Protein AF-0000000069408044 (afdb_homodimer)

pLDDT: mean 81.04, std 18.55, range [24.61, 97.88]

Structure (mmCIF, N/CA/C/O backbone):
data_AF-0000000069408044-model_v1
#
loop_
_entity.id
_entity.type
_entity.pdbx_description
1 polymer 'Uncharacterized protein LOC115220416 isoform X2'
#
loop_
_atom_site.group_PDB
_atom_site.id
_atom_site.type_symbol
_atom_site.label_atom_id
_atom_site.label_alt_id
_atom_site.label_comp_id
_atom_site.label_asym_id
_atom_site.label_entity_id
_atom_site.label_seq_id
_atom_site.pdbx_PDB_ins_code
_atom_site.Cartn_x
_atom_site.Cartn_y
_atom_site.Cartn_z
_atom_site.occupancy
_atom_site.B_iso_or_equiv
_atom_site.auth_seq_id
_atom_site.auth_comp_id
_atom_site.auth_asym_id
_atom_site.auth_atom_id
_atom_site.pdbx_PDB_model_num
ATOM 1 N N . MET A 1 1 ? -1.292 44.469 42.938 1 28.73 1 MET A N 1
ATOM 2 C CA . MET A 1 1 ? -0.303 43.688 42.219 1 28.73 1 MET A CA 1
ATOM 3 C C . MET A 1 1 ? -0.944 42.969 41.031 1 28.73 1 MET A C 1
ATOM 5 O O . MET A 1 1 ? -1.939 42.25 41.188 1 28.73 1 MET A O 1
ATOM 9 N N . GLY A 1 2 ? -0.873 43.531 39.719 1 31.58 2 GLY A N 1
ATOM 10 C CA . GLY A 1 2 ? -1.479 43.188 38.438 1 31.58 2 GLY A CA 1
ATOM 11 C C . GLY A 1 2 ? -1.115 41.781 37.969 1 31.58 2 GLY A C 1
ATOM 12 O O . GLY A 1 2 ? 0.034 41.375 38.094 1 31.58 2 GLY A O 1
ATOM 13 N N . ILE A 1 3 ? -2.029 40.781 37.906 1 34.72 3 ILE A N 1
ATOM 14 C CA . ILE A 1 3 ? -1.88 39.406 37.438 1 34.72 3 ILE A CA 1
ATOM 15 C C . ILE A 1 3 ? -1.333 39.406 36.031 1 34.72 3 ILE A C 1
ATOM 17 O O . ILE A 1 3 ? -1.961 39.938 35.094 1 34.72 3 ILE A O 1
ATOM 21 N N . ALA A 1 4 ? 0.022 39.406 35.812 1 34.81 4 ALA A N 1
ATOM 22 C CA . ALA A 1 4 ? 0.686 39.219 34.531 1 34.81 4 ALA A CA 1
ATOM 23 C C . ALA A 1 4 ? 0.097 38.031 33.812 1 34.81 4 ALA A C 1
ATOM 25 O O . ALA A 1 4 ? -0.002 36.938 34.375 1 34.81 4 ALA A O 1
ATOM 26 N N . GLN A 1 5 ? -0.816 38.188 32.844 1 32.81 5 GLN A N 1
ATOM 27 C CA . GLN A 1 5 ? -1.324 37.188 31.922 1 32.81 5 GLN A CA 1
ATOM 28 C C . GLN A 1 5 ? -0.181 36.438 31.25 1 32.81 5 GLN A C 1
ATOM 30 O O . GLN A 1 5 ? 0.684 37.031 30.609 1 32.81 5 GLN A O 1
ATOM 35 N N . LEU A 1 6 ? 0.282 35.344 31.797 1 32.97 6 LEU A N 1
ATOM 36 C CA . LEU A 1 6 ? 1.241 34.469 31.172 1 32.97 6 LEU A CA 1
ATOM 37 C C . LEU A 1 6 ? 0.881 34.219 29.703 1 32.97 6 LEU A C 1
ATOM 39 O O . LEU A 1 6 ? -0.226 33.781 29.391 1 32.97 6 LEU A O 1
ATOM 43 N N . ARG A 1 7 ? 1.461 34.969 28.781 1 34.19 7 ARG A N 1
ATOM 44 C CA . ARG A 1 7 ? 1.407 34.781 27.344 1 34.19 7 ARG A CA 1
ATOM 45 C C . ARG A 1 7 ? 1.679 33.312 26.984 1 34.19 7 ARG A C 1
ATOM 47 O O . ARG A 1 7 ? 2.568 32.688 27.562 1 34.19 7 ARG A O 1
ATOM 54 N N . GLU A 1 8 ? 0.697 32.469 26.75 1 37.5 8 GLU A N 1
ATOM 55 C CA . GLU A 1 8 ? 0.821 31.141 26.188 1 37.5 8 GLU A CA 1
ATOM 56 C C . GLU A 1 8 ? 1.861 31.109 25.078 1 37.5 8 GLU A C 1
ATOM 58 O O . GLU A 1 8 ? 1.804 31.906 24.141 1 37.5 8 GLU A O 1
ATOM 63 N N . SER A 1 9 ? 3.072 30.797 25.359 1 35.47 9 SER A N 1
ATOM 64 C CA . SER A 1 9 ? 4.168 30.609 24.406 1 35.47 9 SER A CA 1
ATOM 65 C C . SER A 1 9 ? 3.691 29.875 23.156 1 35.47 9 SER A C 1
ATOM 67 O O . SER A 1 9 ? 3.078 28.812 23.234 1 35.47 9 SER A O 1
ATOM 69 N N . ARG A 1 10 ? 3.307 30.453 22.047 1 43.41 10 ARG A N 1
ATOM 70 C CA . ARG A 1 10 ? 3.086 29.859 20.719 1 43.41 10 ARG A CA 1
ATOM 71 C C . ARG A 1 10 ? 4.211 28.906 20.344 1 43.41 10 ARG A C 1
ATOM 73 O O . ARG A 1 10 ? 5.359 29.312 20.188 1 43.41 10 ARG A O 1
ATOM 80 N N . THR A 1 11 ? 4.348 27.719 20.922 1 46.53 11 THR A N 1
ATOM 81 C CA . THR A 1 11 ? 5.367 26.75 20.547 1 46.53 11 THR A CA 1
ATOM 82 C C . THR A 1 11 ? 5.43 26.578 19.031 1 46.53 11 THR A C 1
ATOM 84 O O . THR A 1 11 ? 4.418 26.297 18.391 1 46.53 11 THR A O 1
ATOM 87 N N . PHE A 1 12 ? 6.297 27.297 18.375 1 54.66 12 PHE A N 1
ATOM 88 C CA . PHE A 1 12 ? 6.68 27.219 16.984 1 54.66 12 PHE A CA 1
ATOM 89 C C . PHE A 1 12 ? 7.023 25.781 16.594 1 54.66 12 PHE A C 1
ATOM 91 O O . PHE A 1 12 ? 7.914 25.172 17.203 1 54.66 12 PHE A O 1
ATOM 98 N N . THR A 1 13 ? 6.043 24.938 16.203 1 62.97 13 THR A N 1
ATOM 99 C CA . THR A 1 13 ? 6.387 23.594 15.742 1 62.97 13 THR A CA 1
ATOM 100 C C . THR A 1 13 ? 7.234 23.656 14.477 1 62.97 13 THR A C 1
ATOM 102 O O . THR A 1 13 ? 6.84 24.281 13.492 1 62.97 13 THR A O 1
ATOM 105 N N . ASP A 1 14 ? 8.578 23.406 14.641 1 70.94 14 ASP A N 1
ATOM 106 C CA . ASP A 1 14 ? 9.461 23.266 13.492 1 70.94 14 ASP A CA 1
ATOM 107 C C . ASP A 1 14 ? 8.922 22.234 12.508 1 70.94 14 ASP A C 1
ATOM 109 O O . ASP A 1 14 ? 8.984 21.031 12.758 1 70.94 14 ASP A O 1
ATOM 113 N N . THR A 1 15 ? 8.328 22.719 11.406 1 80.5 15 THR A N 1
ATOM 114 C CA . THR A 1 15 ? 7.656 21.891 10.414 1 80.5 15 THR A CA 1
ATOM 115 C C . THR A 1 15 ? 8.664 21.25 9.469 1 80.5 15 THR A C 1
ATOM 117 O O . THR A 1 15 ? 8.289 20.531 8.531 1 80.5 15 THR A O 1
ATOM 120 N N . SER A 1 16 ? 9.969 21.453 9.859 1 79.94 16 SER A N 1
ATOM 121 C CA . SER A 1 16 ? 10.977 20.891 8.961 1 79.94 16 SER A CA 1
ATOM 122 C C . SER A 1 16 ? 11.633 19.656 9.57 1 79.94 16 SER A C 1
ATOM 124 O O . SER A 1 16 ? 12.461 19 8.93 1 79.94 16 SER A O 1
ATOM 126 N N . THR A 1 17 ? 11.227 19.328 10.773 1 89.06 17 THR A N 1
ATOM 127 C CA . THR A 1 17 ? 11.852 18.188 11.43 1 89.06 17 THR A CA 1
ATOM 128 C C . THR A 1 17 ? 11.359 16.875 10.82 1 89.06 17 THR A C 1
ATOM 130 O O . THR A 1 17 ? 10.219 16.781 10.367 1 89.06 17 THR A O 1
ATOM 133 N N . PRO A 1 18 ? 12.234 15.867 10.883 1 90.88 18 PRO A N 1
ATOM 134 C CA . PRO A 1 18 ? 11.828 14.539 10.422 1 90.88 18 PRO A CA 1
ATOM 135 C C . PRO A 1 18 ? 10.578 14.023 11.133 1 90.88 18 PRO A C 1
ATOM 137 O O . PRO A 1 18 ? 9.719 13.398 10.5 1 90.88 18 PRO A O 1
ATOM 140 N N . GLU A 1 19 ? 10.523 14.258 12.406 1 91.06 19 GLU A N 1
ATOM 141 C CA . GLU A 1 19 ? 9.375 13.789 13.172 1 91.06 19 GLU A CA 1
ATOM 142 C C . GLU A 1 19 ? 8.086 14.453 12.695 1 91.06 19 GLU A C 1
ATOM 144 O O . GLU A 1 19 ? 7.047 13.797 12.586 1 91.06 19 GLU A O 1
ATOM 149 N N . TYR A 1 20 ? 8.211 15.695 12.5 1 92.5 20 TYR A N 1
ATOM 150 C CA . TYR A 1 20 ? 7.031 16.391 12 1 92.5 20 TYR A CA 1
ATOM 151 C C . TYR A 1 20 ? 6.637 15.867 10.625 1 92.5 20 TYR A C 1
ATOM 153 O O . TYR A 1 20 ? 5.469 15.57 10.375 1 92.5 20 TYR A O 1
ATOM 161 N N . ILE A 1 21 ? 7.578 15.727 9.711 1 91.81 21 ILE A N 1
ATOM 162 C CA . ILE A 1 21 ? 7.305 15.289 8.344 1 91.81 21 ILE A CA 1
ATOM 163 C C . ILE A 1 21 ? 6.777 13.859 8.359 1 91.81 21 ILE A C 1
ATOM 165 O O . ILE A 1 21 ? 5.75 13.562 7.746 1 91.81 21 ILE A O 1
ATOM 169 N N . GLY A 1 22 ? 7.379 13.031 9.078 1 92.56 22 GLY A N 1
ATOM 170 C CA . GLY A 1 22 ? 7.082 11.609 9.039 1 92.56 22 GLY A CA 1
ATOM 171 C C . GLY A 1 22 ? 5.832 11.242 9.82 1 92.56 22 GLY A C 1
ATOM 172 O O . GLY A 1 22 ? 5.121 10.305 9.453 1 92.56 22 GLY A O 1
ATOM 173 N N . ARG A 1 23 ? 5.527 12.039 10.914 1 90.94 23 ARG A N 1
ATOM 174 C CA . ARG A 1 23 ? 4.461 11.586 11.797 1 90.94 23 ARG A CA 1
ATOM 175 C C . ARG A 1 23 ? 3.221 12.469 11.656 1 90.94 23 ARG A C 1
ATOM 177 O O . ARG A 1 23 ? 2.1 12.008 11.883 1 90.94 23 ARG A O 1
ATOM 184 N N . ILE A 1 24 ? 3.451 13.641 11.273 1 89.69 24 ILE A N 1
ATOM 185 C CA . ILE A 1 24 ? 2.33 14.57 11.258 1 89.69 24 ILE A CA 1
ATOM 186 C C . ILE A 1 24 ? 1.951 14.906 9.82 1 89.69 24 ILE A C 1
ATOM 188 O O . ILE A 1 24 ? 0.79 14.766 9.43 1 89.69 24 ILE A O 1
ATOM 192 N N . LYS A 1 25 ? 2.869 15.297 9.008 1 92.25 25 LYS A N 1
ATOM 193 C CA . LYS A 1 25 ? 2.578 15.719 7.641 1 92.25 25 LYS A CA 1
ATOM 194 C C . LYS A 1 25 ? 2.234 14.523 6.758 1 92.25 25 LYS A C 1
ATOM 196 O O . LYS A 1 25 ? 1.37 14.617 5.883 1 92.25 25 LYS A O 1
ATOM 201 N N . PHE A 1 26 ? 2.914 13.391 6.945 1 95.06 26 PHE A N 1
ATOM 202 C CA . PHE A 1 26 ? 2.699 12.188 6.148 1 95.06 26 PHE A CA 1
ATOM 203 C C . PHE A 1 26 ? 2.551 10.961 7.043 1 95.06 26 PHE A C 1
ATOM 205 O O . PHE A 1 26 ? 3.346 10.023 6.957 1 95.06 26 PHE A O 1
ATOM 212 N N . PRO A 1 27 ? 1.512 10.961 7.707 1 93.06 27 PRO A N 1
ATOM 213 C CA . PRO A 1 27 ? 1.337 9.828 8.617 1 93.06 27 PRO A CA 1
ATOM 214 C C . PRO A 1 27 ? 1.165 8.5 7.887 1 93.06 27 PRO A C 1
ATOM 216 O O . PRO A 1 27 ? 0.456 8.43 6.879 1 93.06 27 PRO A O 1
ATOM 219 N N . GLY A 1 28 ? 1.899 7.477 8.453 1 93.25 28 GLY A N 1
ATOM 220 C CA . GLY A 1 28 ? 1.688 6.125 7.957 1 93.25 28 GLY A CA 1
ATOM 221 C C . GLY A 1 28 ? 2.738 5.688 6.957 1 93.25 28 GLY A C 1
ATOM 222 O O . GLY A 1 28 ? 2.824 4.504 6.621 1 93.25 28 GLY A O 1
ATOM 223 N N . TYR A 1 29 ? 3.537 6.613 6.52 1 96.31 29 TYR A N 1
ATOM 224 C CA . TYR A 1 29 ? 4.488 6.285 5.465 1 96.31 29 TYR A CA 1
ATOM 225 C C . TYR A 1 29 ? 5.828 5.859 6.051 1 96.31 29 TYR A C 1
ATOM 227 O O . TYR A 1 29 ? 6.57 5.094 5.434 1 96.31 29 TYR A O 1
ATOM 235 N N . PHE A 1 30 ? 6.117 6.414 7.234 1 96.56 30 PHE A N 1
ATOM 236 C CA . PHE A 1 30 ? 7.449 6.234 7.801 1 96.56 30 PHE A CA 1
ATOM 237 C C . PHE A 1 30 ? 7.406 5.297 9 1 96.56 30 PHE A C 1
ATOM 239 O O . PHE A 1 30 ? 6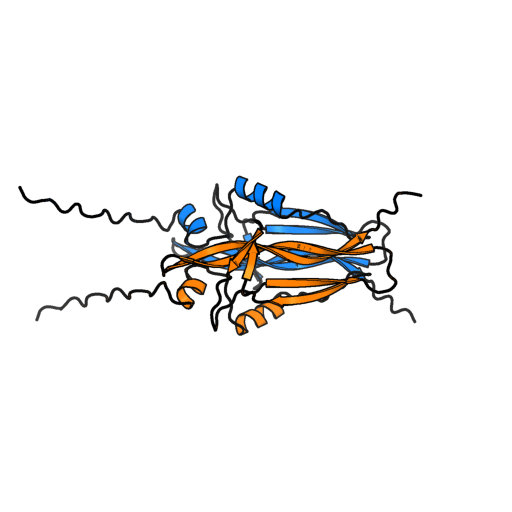.453 5.332 9.789 1 96.56 30 PHE A O 1
ATOM 246 N N . ARG A 1 31 ? 8.539 4.555 9.117 1 95 31 ARG A N 1
ATOM 247 C CA . ARG A 1 31 ? 8.688 3.648 10.25 1 95 31 ARG A CA 1
ATOM 248 C C . ARG A 1 31 ? 10.125 3.633 10.758 1 95 31 ARG A C 1
ATOM 250 O O . ARG A 1 31 ? 11.062 3.83 9.984 1 95 31 ARG A O 1
ATOM 257 N N . THR A 1 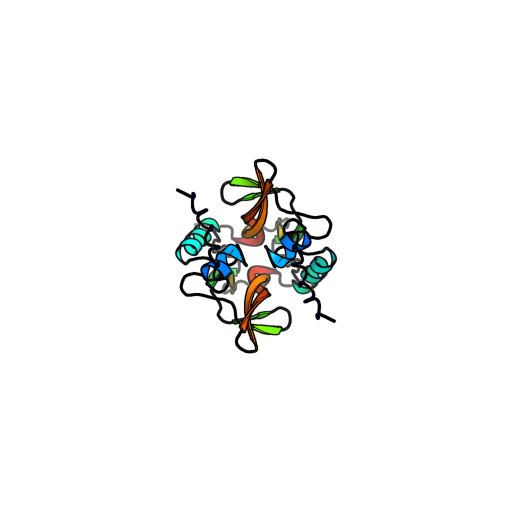32 ? 10.219 3.426 12.047 1 95.44 32 THR A N 1
ATOM 258 C CA . THR A 1 32 ? 11.531 3.105 12.594 1 95.44 32 THR A CA 1
ATOM 259 C C . THR A 1 32 ? 11.898 1.654 12.297 1 95.44 32 THR A C 1
ATOM 261 O O . THR A 1 32 ? 11.047 0.858 11.906 1 95.44 32 THR A O 1
ATOM 264 N N . GLU A 1 33 ? 13.203 1.345 12.477 1 93.81 33 GLU A N 1
ATOM 265 C CA . GLU A 1 33 ? 13.625 -0.038 12.289 1 93.81 33 GLU A CA 1
ATOM 266 C C . GLU A 1 33 ? 12.867 -0.984 13.211 1 93.81 33 GLU A C 1
ATOM 268 O O . GLU A 1 33 ? 12.539 -2.109 12.828 1 93.81 33 GLU A O 1
ATOM 273 N N . GLU A 1 34 ? 12.602 -0.51 14.367 1 93.88 34 GLU A N 1
ATOM 274 C CA . GLU A 1 34 ? 11.859 -1.321 15.328 1 93.88 34 GLU A CA 1
ATOM 275 C C . GLU A 1 34 ? 10.414 -1.52 14.883 1 93.88 34 GLU A C 1
ATOM 277 O O . GLU A 1 34 ? 9.883 -2.625 14.969 1 93.88 34 GLU A O 1
ATOM 282 N N . GLU A 1 35 ? 9.82 -0.442 14.508 1 90.88 35 GLU A N 1
ATOM 283 C CA . GLU A 1 35 ? 8.453 -0.543 13.984 1 90.88 35 GLU A CA 1
ATOM 284 C C . GLU A 1 35 ? 8.398 -1.456 12.766 1 90.88 35 GLU A C 1
ATOM 286 O O . GLU A 1 35 ? 7.438 -2.207 12.594 1 90.88 35 GLU A O 1
ATOM 291 N N . GLN A 1 36 ? 9.383 -1.443 11.945 1 91.94 36 GLN A N 1
ATOM 292 C CA . GLN A 1 36 ? 9.438 -2.275 10.742 1 91.94 36 GLN A CA 1
ATOM 293 C C . GLN A 1 36 ? 9.523 -3.754 11.102 1 91.94 36 GLN A C 1
ATOM 295 O O . GLN A 1 36 ? 8.898 -4.594 10.461 1 91.94 36 GLN A O 1
ATOM 300 N N . LYS A 1 37 ? 10.297 -4.074 12.039 1 89.31 37 LYS A N 1
ATOM 301 C CA . LYS A 1 37 ? 10.391 -5.461 12.492 1 89.31 37 LYS A CA 1
ATOM 302 C C . LYS A 1 37 ? 9.023 -5.984 12.93 1 89.31 37 LYS A C 1
ATOM 304 O O . LYS A 1 37 ? 8.672 -7.133 12.641 1 89.31 37 LYS A O 1
ATOM 309 N N . GLU A 1 38 ? 8.328 -5.16 13.578 1 84.5 38 GLU A N 1
ATOM 310 C CA . GLU A 1 38 ? 6.98 -5.543 13.992 1 84.5 38 GLU A CA 1
ATOM 311 C C . GLU A 1 38 ? 6.074 -5.762 12.781 1 84.5 38 GLU A C 1
ATOM 313 O O . GLU A 1 38 ? 5.273 -6.699 12.766 1 84.5 38 GLU A O 1
ATOM 318 N N . TRP A 1 39 ? 6.254 -4.852 11.891 1 84.56 39 TRP A N 1
ATOM 319 C CA . TRP A 1 39 ? 5.484 -4.973 10.656 1 84.56 39 TRP A CA 1
ATOM 320 C C . TRP A 1 39 ? 5.758 -6.309 9.977 1 84.56 39 TRP A C 1
ATOM 322 O O . TRP A 1 39 ? 4.832 -6.98 9.516 1 84.56 39 TRP A O 1
ATOM 332 N N . VAL A 1 40 ? 6.949 -6.715 9.852 1 83.62 40 VAL A N 1
ATOM 333 C CA . VAL A 1 40 ? 7.348 -7.957 9.203 1 83.62 40 VAL A CA 1
ATOM 334 C C . VAL A 1 40 ? 6.773 -9.148 9.961 1 83.62 40 VAL A C 1
ATOM 336 O O . VAL A 1 40 ? 6.305 -10.117 9.352 1 83.62 40 VAL A O 1
ATOM 339 N N . ASN A 1 41 ? 6.68 -9.016 11.203 1 81.62 41 ASN A N 1
ATOM 340 C CA . ASN A 1 41 ? 6.176 -10.102 12.031 1 81.62 41 ASN A CA 1
ATOM 341 C C . ASN A 1 41 ? 4.672 -10.289 11.852 1 81.62 41 ASN A C 1
ATOM 343 O O . ASN A 1 41 ? 4.176 -11.414 11.898 1 81.62 41 ASN A O 1
ATOM 347 N N . ILE A 1 42 ? 4.012 -9.234 11.594 1 78.06 42 ILE A N 1
ATOM 348 C CA . ILE A 1 42 ? 2.562 -9.273 11.453 1 78.06 42 ILE A CA 1
ATOM 349 C C . ILE A 1 42 ? 2.193 -9.727 10.039 1 78.06 42 ILE A C 1
ATOM 351 O O . ILE A 1 42 ? 1.192 -10.422 9.844 1 78.06 42 ILE A O 1
ATOM 355 N N . SER A 1 43 ? 2.895 -9.289 9.039 1 73.31 43 SER A N 1
ATOM 356 C CA . SER A 1 43 ? 2.588 -9.547 7.637 1 73.31 43 SER A CA 1
ATOM 357 C C . SER A 1 43 ? 2.764 -11.023 7.301 1 73.31 43 SER A C 1
ATOM 359 O O . SER A 1 43 ? 2.127 -11.539 6.379 1 73.31 43 SER A O 1
ATOM 361 N N . LYS A 1 44 ? 3.23 -11.867 8.086 1 62.97 44 LYS A N 1
ATOM 362 C CA . LYS A 1 44 ? 3.428 -13.297 7.887 1 62.97 44 LYS A CA 1
ATOM 363 C C . LYS A 1 44 ? 3.656 -13.625 6.414 1 62.97 44 LYS A C 1
ATOM 365 O O . LYS A 1 44 ? 3.201 -14.664 5.926 1 62.97 44 LYS A O 1
ATOM 370 N N . LYS A 1 45 ? 4.207 -12.617 5.762 1 58.62 45 LYS A N 1
ATOM 371 C CA . LYS A 1 45 ? 4.406 -12.953 4.355 1 58.62 45 LYS A CA 1
ATOM 372 C C . LYS A 1 45 ? 5.383 -14.117 4.203 1 58.62 45 LYS A C 1
ATOM 374 O O . LYS A 1 45 ? 6.445 -14.125 4.828 1 58.62 45 LYS A O 1
ATOM 379 N N . HIS A 1 46 ? 4.738 -15.281 4.117 1 54.34 46 HIS A N 1
ATOM 380 C CA . HIS A 1 46 ? 5.574 -16.453 3.922 1 54.34 46 HIS A CA 1
ATOM 381 C C . HIS A 1 46 ? 5.992 -16.594 2.461 1 54.34 46 HIS A C 1
ATOM 383 O O . HIS A 1 46 ? 5.289 -16.141 1.562 1 54.34 46 HIS A O 1
ATOM 389 N N . ASP A 1 47 ? 7.273 -17.016 2.426 1 54.59 47 ASP A N 1
ATOM 390 C CA . ASP A 1 47 ? 7.84 -17.531 1.186 1 54.59 47 ASP A CA 1
ATOM 391 C C . ASP A 1 47 ? 6.91 -18.562 0.545 1 54.59 47 ASP A C 1
ATOM 393 O O . ASP A 1 47 ? 6.875 -19.719 0.967 1 54.59 47 ASP A O 1
ATOM 397 N N . VAL A 1 48 ? 5.672 -18.094 0.356 1 52.62 48 VAL A N 1
ATOM 398 C CA . VAL A 1 48 ? 4.809 -19.125 -0.195 1 52.62 48 VAL A CA 1
ATOM 399 C C . VAL A 1 48 ? 5.129 -19.328 -1.674 1 52.62 48 VAL A C 1
ATOM 401 O O . VAL A 1 48 ? 5.129 -18.375 -2.455 1 52.62 48 VAL A O 1
ATOM 404 N N . GLY A 1 49 ? 6.031 -20.266 -1.933 1 56.91 49 GLY A N 1
ATOM 405 C CA . GLY A 1 49 ? 6.359 -20.672 -3.289 1 56.91 49 GLY A CA 1
ATOM 406 C C . GLY A 1 49 ? 5.191 -21.312 -4.02 1 56.91 49 GLY A C 1
ATOM 407 O O . GLY A 1 49 ? 4.246 -21.781 -3.389 1 56.91 49 GLY A O 1
ATOM 408 N N . SER A 1 50 ? 4.879 -20.734 -5.254 1 64.19 50 SER A N 1
ATOM 409 C CA . SER A 1 50 ? 4.02 -21.453 -6.184 1 64.19 50 SER A CA 1
ATOM 410 C C . SER A 1 50 ? 4.699 -22.734 -6.676 1 64.19 50 SER A C 1
ATOM 412 O O . SER A 1 50 ? 5.918 -22.875 -6.582 1 64.19 50 SER A O 1
ATOM 414 N N . VAL A 1 51 ? 3.951 -23.781 -6.977 1 68.62 51 VAL A N 1
ATOM 415 C CA . VAL A 1 51 ? 4.371 -25.125 -7.379 1 68.62 51 VAL A CA 1
ATOM 416 C C . VAL A 1 51 ? 5.672 -25.031 -8.18 1 68.62 51 VAL A C 1
ATOM 418 O O . VAL A 1 51 ? 6.602 -25.812 -7.949 1 68.62 51 VAL A O 1
ATOM 421 N N . CYS A 1 52 ? 5.824 -24.078 -9 1 77.19 52 CYS A N 1
ATOM 422 C CA . CYS A 1 52 ? 6.969 -23.984 -9.906 1 77.19 52 CYS A CA 1
ATOM 423 C C . CYS A 1 52 ? 7.766 -22.703 -9.633 1 77.19 52 CYS A C 1
ATOM 425 O O . CYS A 1 52 ? 8.75 -22.438 -10.32 1 77.19 52 CYS A O 1
ATOM 427 N N . CYS A 1 53 ? 7.293 -22.016 -8.656 1 83.75 53 CYS A N 1
ATOM 428 C CA . CYS A 1 53 ? 7.934 -20.719 -8.477 1 83.75 53 CYS A CA 1
ATOM 429 C C . CYS A 1 53 ? 8.383 -20.531 -7.031 1 83.75 53 CYS A C 1
ATOM 431 O O . CYS A 1 53 ? 7.617 -20.797 -6.102 1 83.75 53 CYS A O 1
ATOM 433 N N . LYS A 1 54 ? 9.602 -20.203 -6.875 1 83.19 54 LYS A N 1
ATOM 434 C CA . LYS A 1 54 ? 10.109 -19.844 -5.555 1 83.19 54 LYS A CA 1
ATOM 435 C C . LYS A 1 54 ? 10.039 -18.344 -5.332 1 83.19 54 LYS A C 1
ATOM 437 O O . LYS A 1 54 ? 10.477 -17.562 -6.184 1 83.19 54 LYS A O 1
ATOM 442 N N . SER A 1 55 ? 9.383 -18.062 -4.262 1 81.94 55 SER A N 1
ATOM 443 C CA . SER A 1 55 ? 9.242 -16.641 -3.928 1 81.94 55 SER A CA 1
ATOM 444 C C . SER A 1 55 ? 10.156 -16.266 -2.77 1 81.94 55 SER A C 1
ATOM 446 O O . SER A 1 55 ? 10.32 -17.016 -1.816 1 81.94 55 SER A O 1
ATOM 448 N N . ASN A 1 56 ? 10.781 -15.102 -2.939 1 84.25 56 ASN A N 1
ATOM 449 C CA . ASN A 1 56 ? 11.602 -14.508 -1.892 1 84.25 56 ASN A CA 1
ATOM 450 C C . ASN A 1 56 ? 11.18 -13.07 -1.587 1 84.25 56 ASN A C 1
ATOM 452 O O . ASN A 1 56 ? 11.297 -12.188 -2.439 1 84.25 56 ASN A O 1
ATOM 456 N N . VAL A 1 57 ? 10.68 -12.898 -0.356 1 85.06 57 VAL A N 1
ATOM 457 C CA . VAL A 1 57 ? 10.188 -11.586 0.047 1 85.06 57 VAL A CA 1
ATOM 458 C C . VAL A 1 57 ? 11.312 -10.805 0.722 1 85.06 57 VAL A C 1
ATOM 460 O O . VAL A 1 57 ? 12.047 -11.344 1.552 1 85.06 57 VAL A O 1
ATOM 463 N N . SER A 1 58 ? 11.438 -9.602 0.291 1 88.69 58 SER A N 1
ATOM 464 C CA . SER A 1 58 ? 12.414 -8.703 0.906 1 88.69 58 SER A CA 1
ATOM 465 C C . SER A 1 58 ? 11.82 -7.324 1.154 1 88.69 58 SER A C 1
ATOM 467 O O . SER A 1 58 ? 10.898 -6.906 0.451 1 88.69 58 SER A O 1
ATOM 469 N N . TRP A 1 59 ? 12.336 -6.703 2.229 1 90.81 59 TRP A N 1
ATOM 470 C CA . TRP A 1 59 ? 11.945 -5.332 2.541 1 90.81 59 TRP A CA 1
ATOM 471 C C . TRP A 1 59 ? 13.086 -4.363 2.248 1 90.81 59 TRP A C 1
ATOM 473 O O . TRP A 1 59 ? 14.242 -4.648 2.559 1 90.81 59 TRP A O 1
ATOM 483 N N . THR A 1 60 ? 12.664 -3.252 1.573 1 90.69 60 THR A N 1
ATOM 484 C CA . THR A 1 60 ? 13.711 -2.324 1.161 1 90.69 60 THR A CA 1
ATOM 485 C C . THR A 1 60 ? 13.289 -0.882 1.438 1 90.69 60 THR A C 1
ATOM 487 O O . THR A 1 60 ? 12.102 -0.579 1.513 1 90.69 60 THR A O 1
ATOM 490 N N . THR A 1 61 ? 14.297 -0.044 1.745 1 93.88 61 THR A N 1
ATOM 491 C CA . THR A 1 61 ? 14.172 1.407 1.832 1 93.88 61 THR A CA 1
ATOM 492 C C . THR A 1 61 ? 14.938 2.082 0.697 1 93.88 61 THR A C 1
ATOM 494 O O . THR A 1 61 ? 16.156 2.297 0.797 1 93.88 61 THR A O 1
ATOM 497 N N . PRO A 1 62 ? 14.281 2.465 -0.315 1 94.12 62 PRO A N 1
ATOM 498 C CA . PRO A 1 62 ? 14.984 3.023 -1.473 1 94.12 62 PRO A CA 1
ATOM 499 C C . PRO A 1 62 ? 15.367 4.488 -1.28 1 94.12 62 PRO A C 1
ATOM 501 O O . PRO A 1 62 ? 14.656 5.23 -0.593 1 94.12 62 PRO A O 1
ATOM 504 N N . ILE A 1 63 ? 16.453 4.852 -1.937 1 95.56 63 ILE A N 1
ATOM 505 C CA . ILE A 1 63 ? 16.859 6.254 -1.963 1 95.56 63 ILE A CA 1
ATOM 506 C C . ILE A 1 63 ? 16.156 6.969 -3.113 1 95.56 63 ILE A C 1
ATOM 508 O O . ILE A 1 63 ? 15.695 8.109 -2.957 1 95.56 63 ILE A O 1
ATOM 512 N N . GLN A 1 64 ? 16.062 6.238 -4.164 1 97.44 64 GLN A N 1
ATOM 513 C CA . GLN A 1 64 ? 15.391 6.727 -5.363 1 97.44 64 GLN A CA 1
ATOM 514 C C . GLN A 1 64 ? 14.555 5.629 -6.008 1 97.44 64 GLN A C 1
ATOM 516 O O . GLN A 1 64 ? 14.875 4.445 -5.895 1 97.44 64 GLN A O 1
ATOM 521 N N . MET A 1 65 ? 13.523 6.047 -6.684 1 96.62 65 MET A N 1
ATOM 522 C CA . MET A 1 65 ? 12.656 5.125 -7.418 1 96.62 65 MET A CA 1
ATOM 523 C C . MET A 1 65 ? 12.078 5.789 -8.664 1 96.62 65 MET A C 1
ATOM 525 O O . MET A 1 65 ? 11.875 7.008 -8.68 1 96.62 65 MET A O 1
ATOM 529 N N . GLU A 1 66 ? 11.789 4.898 -9.617 1 96.31 66 GLU A N 1
ATOM 530 C CA . GLU A 1 66 ? 11.102 5.383 -10.812 1 96.31 66 GLU A CA 1
ATOM 531 C C . GLU A 1 66 ? 9.586 5.348 -10.617 1 96.31 66 GLU A C 1
ATOM 533 O O . GLU A 1 66 ? 9.016 4.297 -10.328 1 96.31 66 GLU A O 1
ATOM 538 N N . ASP A 1 67 ? 9.016 6.523 -10.836 1 94.38 67 ASP A N 1
ATOM 539 C CA . ASP A 1 67 ? 7.57 6.574 -10.625 1 94.38 67 ASP A CA 1
ATOM 540 C C . ASP A 1 67 ? 6.82 6.156 -11.883 1 94.38 67 ASP A C 1
ATOM 542 O O . ASP A 1 67 ? 7.43 5.73 -12.867 1 94.38 67 ASP A O 1
ATOM 546 N N . ILE A 1 68 ? 5.508 6.258 -11.844 1 88.69 68 ILE A N 1
ATOM 547 C CA . ILE A 1 68 ? 4.645 5.766 -12.914 1 88.69 68 ILE A CA 1
ATOM 548 C C . ILE A 1 68 ? 4.848 6.605 -14.172 1 88.69 68 ILE A C 1
ATOM 550 O O . ILE A 1 68 ? 4.477 6.188 -15.273 1 88.69 68 ILE A O 1
ATOM 554 N N . THR A 1 69 ? 5.371 7.77 -14.039 1 90 69 THR A N 1
ATOM 555 C CA . THR A 1 69 ? 5.613 8.625 -15.195 1 90 69 THR A CA 1
ATOM 556 C C . THR A 1 69 ? 6.965 8.312 -15.828 1 90 69 THR A C 1
ATOM 558 O O . THR A 1 69 ? 7.289 8.836 -16.891 1 90 69 THR A O 1
ATOM 561 N N . GLY A 1 70 ? 7.77 7.57 -15.172 1 92.56 70 GLY A N 1
ATOM 562 C CA . GLY A 1 70 ? 9.102 7.266 -15.664 1 92.56 70 GLY A CA 1
ATOM 563 C C . GLY A 1 70 ? 10.172 8.188 -15.102 1 92.56 70 GLY A C 1
ATOM 564 O O . GLY A 1 70 ? 11.336 8.109 -15.492 1 92.56 70 GLY A O 1
ATOM 565 N N . SER A 1 71 ? 9.805 9.031 -14.195 1 95.31 71 SER A N 1
ATOM 566 C CA . SER A 1 71 ? 10.75 9.961 -13.586 1 95.31 71 SER A CA 1
ATOM 567 C C . SER A 1 71 ? 11.367 9.367 -12.328 1 95.31 71 SER A C 1
ATOM 569 O O . SER A 1 71 ? 10.664 8.789 -11.5 1 95.31 71 SER A O 1
ATOM 571 N N . MET A 1 72 ? 12.648 9.609 -12.281 1 97.12 72 MET A N 1
ATOM 572 C CA . MET A 1 72 ? 13.32 9.219 -11.047 1 97.12 72 MET A CA 1
ATOM 573 C C . MET A 1 72 ? 13.016 10.203 -9.922 1 97.12 72 MET A C 1
ATOM 575 O O . MET A 1 72 ? 13.172 11.414 -10.094 1 97.12 72 MET A O 1
ATOM 579 N N . ARG A 1 73 ? 12.547 9.648 -8.773 1 97.25 73 ARG A N 1
ATOM 580 C CA . ARG A 1 73 ? 12.188 10.477 -7.625 1 97.25 73 ARG A CA 1
ATOM 581 C C . ARG A 1 73 ? 13.055 10.133 -6.414 1 97.25 73 ARG A C 1
ATOM 583 O O . ARG A 1 73 ? 13.344 8.969 -6.16 1 97.25 73 ARG A O 1
ATOM 590 N N . ASP A 1 74 ? 13.43 11.188 -5.73 1 97.62 74 ASP A N 1
ATOM 591 C CA . ASP A 1 74 ? 14.102 10.977 -4.453 1 97.62 74 ASP A CA 1
ATOM 592 C C . ASP A 1 74 ? 13.094 10.656 -3.35 1 97.62 74 ASP A C 1
ATOM 594 O O . ASP A 1 74 ? 12.125 11.383 -3.15 1 97.62 74 ASP A O 1
ATOM 598 N N . ILE A 1 75 ? 13.328 9.547 -2.664 1 97.88 75 ILE A N 1
ATOM 599 C CA . ILE A 1 75 ? 12.438 9.125 -1.591 1 97.88 75 ILE A CA 1
ATOM 600 C C . ILE A 1 75 ? 12.898 9.734 -0.269 1 97.88 75 ILE A C 1
ATOM 602 O O . ILE A 1 75 ? 14.07 9.633 0.098 1 97.88 75 ILE A O 1
ATOM 606 N N . ALA A 1 76 ? 11.961 10.398 0.409 1 96.62 76 ALA A N 1
ATOM 607 C CA . ALA A 1 76 ? 12.289 11.016 1.692 1 96.62 76 ALA A CA 1
ATOM 608 C C . ALA A 1 76 ? 12.711 9.961 2.717 1 96.62 76 ALA A C 1
ATOM 610 O O . ALA A 1 76 ? 12.023 8.961 2.906 1 96.62 76 ALA A O 1
ATOM 611 N N . GLN A 1 77 ? 13.844 10.188 3.307 1 94.75 77 GLN A N 1
ATOM 612 C CA . GLN A 1 77 ? 14.367 9.281 4.328 1 94.75 77 GLN A CA 1
ATOM 613 C C . GLN A 1 77 ? 15.172 10.047 5.379 1 94.75 77 GLN A C 1
ATOM 615 O O . GLN A 1 77 ? 15.836 11.031 5.059 1 94.75 77 GLN A O 1
ATOM 620 N N . TYR A 1 78 ? 15.055 9.539 6.539 1 94.31 78 TYR A N 1
ATOM 621 C CA . TYR A 1 78 ? 15.773 10.102 7.672 1 94.31 78 TYR A CA 1
ATOM 622 C C . TYR A 1 78 ? 16.5 9.016 8.461 1 94.31 78 TYR A C 1
ATOM 624 O O . TYR A 1 78 ? 16.359 7.828 8.148 1 94.31 78 TYR A O 1
ATOM 632 N N . GLN A 1 79 ? 17.297 9.43 9.391 1 90.62 79 GLN A N 1
ATOM 633 C CA . GLN A 1 79 ? 18.125 8.477 10.133 1 90.62 79 GLN A CA 1
ATOM 634 C C . GLN A 1 79 ? 17.25 7.449 10.859 1 90.62 79 GLN A C 1
ATOM 636 O O . GLN A 1 79 ? 17.5 6.246 10.766 1 90.62 79 GLN A O 1
ATOM 641 N N . ASN A 1 80 ? 16.125 7.879 11.5 1 92.81 80 ASN A N 1
ATOM 642 C CA . ASN A 1 80 ? 15.336 6.965 12.328 1 92.81 80 ASN A CA 1
ATOM 643 C C . ASN A 1 80 ? 13.938 6.754 11.758 1 92.81 80 ASN A C 1
ATOM 645 O O . ASN A 1 80 ? 13.086 6.137 12.406 1 92.81 80 ASN A O 1
ATOM 649 N N . LEU A 1 81 ? 13.68 7.398 10.695 1 96.19 81 LEU A N 1
ATOM 650 C CA . LEU A 1 81 ? 12.383 7.285 10.039 1 96.19 81 LEU A CA 1
ATOM 651 C C . LEU A 1 81 ? 12.547 7.023 8.547 1 96.19 81 LEU A C 1
ATOM 653 O O . LEU A 1 81 ? 12.938 7.918 7.793 1 96.19 81 LEU A O 1
ATOM 657 N N . LYS A 1 82 ? 12.18 5.781 8.219 1 97.12 82 LYS A N 1
ATOM 658 C CA . LYS A 1 82 ? 12.344 5.383 6.828 1 97.12 82 LYS A CA 1
ATOM 659 C C . LYS A 1 82 ? 11.039 4.836 6.254 1 97.12 82 LYS A C 1
ATOM 661 O O . LYS A 1 82 ? 10.086 4.574 6.996 1 97.12 82 LYS A O 1
ATOM 666 N N . GLN A 1 83 ? 11.016 4.824 4.988 1 97.25 83 GLN A N 1
ATOM 667 C CA . GLN A 1 83 ? 9.898 4.211 4.277 1 97.25 83 GLN A CA 1
ATOM 668 C C . GLN A 1 83 ? 10.289 2.844 3.725 1 97.25 83 GLN A C 1
ATOM 670 O O . GLN A 1 83 ? 11.359 2.684 3.143 1 97.25 83 GLN A O 1
ATOM 675 N N . PHE A 1 84 ? 9.375 1.847 3.977 1 95.31 84 PHE A N 1
ATOM 676 C CA . PHE A 1 84 ? 9.656 0.472 3.58 1 95.31 84 PHE A CA 1
ATOM 677 C C . PHE A 1 84 ? 8.578 -0.051 2.639 1 95.31 84 PHE A C 1
ATOM 679 O O . PHE A 1 84 ? 7.406 0.301 2.775 1 95.31 84 PHE A O 1
ATOM 686 N N . TYR A 1 85 ? 9.047 -0.817 1.694 1 91.69 85 TYR A N 1
ATOM 687 C CA . TYR A 1 85 ? 8.125 -1.623 0.903 1 91.69 85 TYR A CA 1
ATOM 688 C C . TYR A 1 85 ? 8.68 -3.02 0.665 1 91.69 85 TYR A C 1
ATOM 690 O O . TYR A 1 85 ? 9.891 -3.244 0.804 1 91.69 85 TYR A O 1
ATOM 698 N N . TYR A 1 86 ? 7.871 -3.893 0.408 1 89.25 86 TYR A N 1
ATOM 699 C CA . TYR A 1 86 ? 8.406 -5.227 0.156 1 89.25 86 TYR A CA 1
ATOM 700 C C . TYR A 1 86 ? 8.398 -5.543 -1.336 1 89.25 86 TYR A C 1
ATOM 702 O O . TYR A 1 86 ? 7.617 -4.969 -2.096 1 89.25 86 TYR A O 1
ATOM 710 N N . THR A 1 87 ? 9.32 -6.297 -1.711 1 89.12 87 THR A N 1
ATOM 711 C CA . THR A 1 87 ? 9.422 -6.875 -3.047 1 89.12 87 THR A CA 1
ATOM 712 C C . THR A 1 87 ? 9.438 -8.398 -2.979 1 89.12 87 THR A C 1
ATOM 714 O O . THR A 1 87 ? 9.812 -8.977 -1.96 1 89.12 87 THR A O 1
ATOM 717 N N . ASN A 1 88 ? 8.875 -8.953 -4.008 1 86.69 88 ASN A N 1
ATOM 718 C CA . ASN A 1 88 ? 8.859 -10.406 -4.145 1 86.69 88 ASN A CA 1
ATOM 719 C C . ASN A 1 88 ? 9.641 -10.859 -5.371 1 86.69 88 ASN A C 1
ATOM 721 O O . ASN A 1 88 ? 9.227 -10.617 -6.504 1 86.69 88 ASN A O 1
ATOM 725 N N . GLN A 1 89 ? 10.719 -11.516 -5.102 1 85.62 89 GLN A N 1
ATOM 726 C CA . GLN A 1 89 ? 11.477 -12.117 -6.199 1 85.62 89 GLN A CA 1
ATOM 727 C C . GLN A 1 89 ? 10.977 -13.523 -6.512 1 85.62 89 GLN A C 1
ATOM 729 O O . GLN A 1 89 ? 10.82 -14.344 -5.609 1 85.62 89 GLN A O 1
ATOM 734 N N . CYS A 1 90 ? 10.695 -13.695 -7.793 1 86.31 90 CYS A N 1
ATOM 735 C CA . CYS A 1 90 ? 10.094 -14.953 -8.234 1 86.31 90 CYS A CA 1
ATOM 736 C C . CYS A 1 90 ? 11.047 -15.719 -9.148 1 86.31 90 CYS A C 1
ATOM 738 O O . CYS A 1 90 ? 11.43 -15.219 -10.203 1 86.31 90 CYS A O 1
ATOM 740 N N . LYS A 1 91 ? 11.383 -16.875 -8.727 1 86.94 91 LYS A N 1
ATOM 741 C CA . LYS A 1 91 ? 12.312 -17.672 -9.523 1 86.94 91 LYS A CA 1
ATOM 742 C C . LYS A 1 91 ? 11.68 -19 -9.938 1 86.94 91 LYS A C 1
ATOM 744 O O . LYS A 1 91 ? 10.992 -19.641 -9.148 1 86.94 91 LYS A O 1
ATOM 749 N N . GLN A 1 92 ? 12.031 -19.281 -11.133 1 87.12 92 GLN A N 1
ATOM 750 C CA . GLN A 1 92 ? 11.562 -20.547 -11.688 1 87.12 92 GLN A CA 1
ATOM 751 C C . GLN A 1 92 ? 12.336 -21.734 -11.109 1 87.12 92 GLN A C 1
ATOM 753 O O . GLN A 1 92 ? 13.562 -21.672 -11 1 87.12 92 GLN A O 1
ATOM 758 N N . ILE A 1 93 ? 11.516 -22.672 -10.703 1 83.56 93 ILE A N 1
ATOM 759 C CA . ILE A 1 93 ? 12.164 -23.906 -10.25 1 83.56 93 ILE A CA 1
ATOM 760 C C . ILE A 1 93 ? 12.648 -24.703 -11.461 1 83.56 93 ILE A C 1
ATOM 762 O O . ILE A 1 93 ? 11.898 -24.891 -12.43 1 83.56 93 ILE A O 1
ATOM 766 N N . THR A 1 94 ? 13.812 -25.188 -11.375 1 86.44 94 THR A N 1
ATOM 767 C CA . THR A 1 94 ? 14.414 -25.938 -12.469 1 86.44 94 THR A CA 1
ATOM 768 C C . THR A 1 94 ? 13.578 -27.188 -12.789 1 86.44 94 THR A C 1
ATOM 770 O O . THR A 1 94 ? 13.188 -27.922 -11.883 1 86.44 94 THR A O 1
ATOM 773 N N . GLY A 1 95 ? 13.25 -27.344 -14.133 1 84.06 95 GLY A N 1
ATOM 774 C CA . GLY A 1 95 ? 12.547 -28.547 -14.562 1 84.06 95 GLY A CA 1
ATOM 775 C C . GLY A 1 95 ? 11.047 -28.359 -14.625 1 84.06 95 GLY A C 1
ATOM 776 O O . GLY A 1 95 ? 10.328 -29.219 -15.148 1 84.06 95 GLY A O 1
ATOM 777 N N . CYS A 1 96 ? 10.602 -27.312 -14.062 1 79.38 96 CYS A N 1
ATOM 778 C CA . CYS A 1 96 ? 9.164 -27.078 -14.102 1 79.38 96 CYS A CA 1
ATOM 779 C C . CYS A 1 96 ? 8.781 -26.25 -15.328 1 79.38 96 CYS A C 1
ATOM 781 O O . CYS A 1 96 ? 9.195 -25.094 -15.469 1 79.38 96 CYS A O 1
ATOM 783 N N . GLU A 1 97 ? 8.008 -26.906 -16.188 1 79.19 97 GLU A N 1
ATOM 784 C CA . GLU A 1 97 ? 7.684 -26.25 -17.453 1 79.19 97 GLU A CA 1
ATOM 785 C C . GLU A 1 97 ? 6.176 -26.047 -17.594 1 79.19 97 GLU A C 1
ATOM 787 O O . GLU A 1 97 ? 5.688 -25.688 -18.656 1 79.19 97 GLU A O 1
ATOM 792 N N . MET A 1 98 ? 5.539 -26.188 -16.562 1 75.88 98 MET A N 1
ATOM 793 C CA . MET A 1 98 ? 4.082 -26.078 -16.641 1 75.88 98 MET A CA 1
ATOM 794 C C . MET A 1 98 ? 3.631 -24.625 -16.625 1 75.88 98 MET A C 1
ATOM 796 O O . MET A 1 98 ? 2.516 -24.312 -17.047 1 75.88 98 MET A O 1
ATOM 800 N N . CYS A 1 99 ? 4.543 -23.844 -16.172 1 79.44 99 CYS A N 1
ATOM 801 C CA . CYS A 1 99 ? 4.227 -22.422 -16.094 1 79.44 99 CYS A CA 1
ATOM 802 C C . CYS A 1 99 ? 5.492 -21.578 -16.156 1 79.44 99 CYS A C 1
ATOM 804 O O . CYS A 1 99 ? 6.605 -22.109 -16.094 1 79.44 99 CYS A O 1
ATOM 806 N N . THR A 1 100 ? 5.25 -20.375 -16.484 1 83.62 100 THR A N 1
ATOM 807 C CA . THR A 1 100 ? 6.32 -19.391 -16.375 1 83.62 100 THR A CA 1
ATOM 808 C C . THR A 1 100 ? 6.098 -18.484 -15.172 1 83.62 100 THR A C 1
ATOM 810 O O . THR A 1 100 ? 5.02 -17.906 -15.008 1 83.62 100 THR A O 1
ATOM 813 N N . CYS A 1 101 ? 7.148 -18.484 -14.312 1 84.56 101 CYS A N 1
ATOM 814 C CA . CYS A 1 101 ? 7.039 -17.672 -13.109 1 84.56 101 CYS A CA 1
ATOM 815 C C . CYS A 1 101 ? 7.285 -16.203 -13.422 1 84.56 101 CYS A C 1
ATOM 817 O O . CYS A 1 101 ? 8.266 -15.859 -14.094 1 84.56 101 CYS A O 1
ATOM 819 N N . GLU A 1 102 ? 6.336 -15.414 -12.953 1 82.56 102 GLU A N 1
ATOM 820 C CA . GLU A 1 102 ? 6.426 -13.969 -13.133 1 82.56 102 GLU A CA 1
ATOM 821 C C . GLU A 1 102 ? 6.102 -13.227 -11.836 1 82.56 102 GLU A C 1
ATOM 823 O O . GLU A 1 102 ? 5.621 -13.828 -10.875 1 82.56 102 GLU A O 1
ATOM 828 N N . THR A 1 103 ? 6.555 -12 -11.875 1 83.81 103 THR A N 1
ATOM 829 C CA . THR A 1 103 ? 6.207 -11.148 -10.742 1 83.81 103 THR A CA 1
ATOM 830 C C . THR A 1 103 ? 5.188 -10.086 -11.156 1 83.81 103 THR A C 1
ATOM 832 O O . THR A 1 103 ? 5.359 -9.422 -12.18 1 83.81 103 THR A O 1
ATOM 835 N N . GLU A 1 104 ? 4.148 -10.062 -10.391 1 81.75 104 GLU A N 1
ATOM 836 C CA . GLU A 1 104 ? 3.172 -9 -10.625 1 81.75 104 GLU A CA 1
ATOM 837 C C . GLU A 1 104 ? 3.568 -7.715 -9.898 1 81.75 104 GLU A C 1
ATOM 839 O O . GLU A 1 104 ? 3.992 -7.754 -8.742 1 81.75 104 GLU A O 1
ATOM 844 N N . LYS A 1 105 ? 3.309 -6.617 -10.656 1 82.88 105 LYS A N 1
ATOM 845 C CA . LYS A 1 105 ? 3.637 -5.312 -10.086 1 82.88 105 LYS A CA 1
ATOM 846 C C . LYS A 1 105 ? 2.408 -4.664 -9.453 1 82.88 105 LYS A C 1
ATOM 848 O O . LYS A 1 105 ? 1.3 -4.777 -9.977 1 82.88 105 LYS A O 1
ATOM 853 N N . HIS A 1 106 ? 2.746 -4.086 -8.336 1 84.38 106 HIS A N 1
ATOM 854 C CA . HIS A 1 106 ? 1.728 -3.301 -7.652 1 84.38 106 HIS A CA 1
ATOM 855 C C . H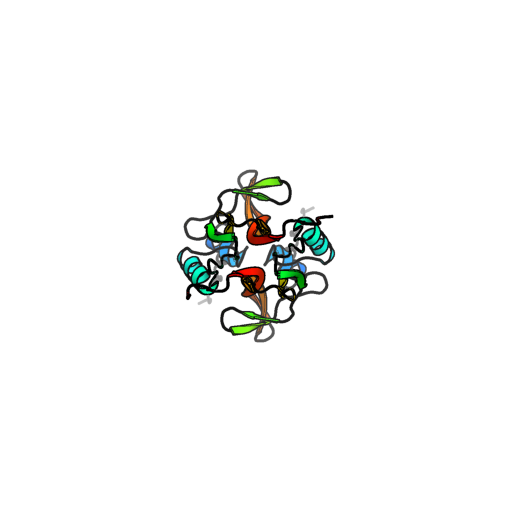IS A 1 106 ? 2.191 -1.862 -7.441 1 84.38 106 HIS A C 1
ATOM 857 O O . HIS A 1 106 ? 3.391 -1.606 -7.301 1 84.38 106 HIS A O 1
ATOM 863 N N . LEU A 1 107 ? 1.114 -0.997 -7.516 1 87.88 107 LEU A N 1
ATOM 864 C CA . LEU A 1 107 ? 1.438 0.402 -7.258 1 87.88 107 LEU A CA 1
ATOM 865 C C . LEU A 1 107 ? 1.445 0.69 -5.758 1 87.88 107 LEU A C 1
ATOM 867 O O . LEU A 1 107 ? 0.495 0.349 -5.051 1 87.88 107 LEU A O 1
ATOM 871 N N . ILE A 1 108 ? 2.535 1.306 -5.332 1 91.31 108 ILE A N 1
ATOM 872 C CA . ILE A 1 108 ? 2.623 1.742 -3.943 1 91.31 108 ILE A CA 1
ATOM 873 C C . ILE A 1 108 ? 2.828 3.254 -3.889 1 91.31 108 ILE A C 1
ATOM 875 O O . ILE A 1 108 ? 3.174 3.877 -4.895 1 91.31 108 ILE A O 1
ATOM 879 N N . SER A 1 109 ? 2.512 3.799 -2.76 1 93.06 109 SER A N 1
ATOM 880 C CA . SER A 1 109 ? 2.717 5.227 -2.537 1 93.06 109 SER A CA 1
ATOM 881 C C . SER A 1 109 ? 3.887 5.473 -1.589 1 93.06 109 SER A C 1
ATOM 883 O O . SER A 1 109 ? 4.035 4.777 -0.582 1 93.06 109 SER A O 1
ATOM 885 N N . MET A 1 110 ? 4.68 6.426 -1.952 1 96.94 110 MET A N 1
ATOM 886 C CA . MET A 1 110 ? 5.789 6.84 -1.101 1 96.94 110 MET A CA 1
ATOM 887 C C . MET A 1 110 ? 5.941 8.35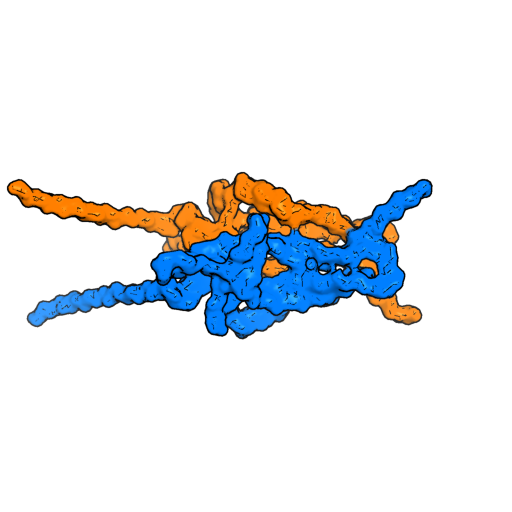9 -1.102 1 96.94 110 MET A C 1
ATOM 889 O O . MET A 1 110 ? 5.559 9.023 -2.066 1 96.94 110 MET A O 1
ATOM 893 N N . VAL A 1 111 ? 6.508 8.852 0.01 1 97.56 111 VAL A N 1
ATOM 894 C CA . VAL A 1 111 ? 6.77 10.281 0.12 1 97.56 111 VAL A CA 1
ATOM 895 C C . VAL A 1 111 ? 8.094 10.617 -0.558 1 97.56 111 VAL A C 1
ATOM 897 O O . VAL A 1 111 ? 9.133 10.023 -0.24 1 97.56 111 VAL A O 1
ATOM 900 N N . CYS A 1 112 ? 8.008 11.531 -1.416 1 97.62 112 CYS A N 1
ATOM 901 C CA . CYS A 1 112 ? 9.18 11.984 -2.154 1 97.62 112 CYS A CA 1
ATOM 902 C C . CYS A 1 112 ? 9.625 13.359 -1.674 1 97.62 112 CYS A C 1
ATOM 904 O O . CYS A 1 112 ? 8.836 14.102 -1.086 1 97.62 112 CYS A O 1
ATOM 906 N N . GLU A 1 113 ? 10.891 13.664 -1.922 1 95.56 113 GLU A N 1
ATOM 907 C CA . GLU A 1 113 ? 11.414 15 -1.65 1 95.56 113 GLU A CA 1
ATOM 908 C C . GLU A 1 113 ? 12.07 15.594 -2.891 1 95.56 113 GLU A C 1
ATOM 910 O O . GLU A 1 113 ? 12.68 14.875 -3.682 1 95.56 113 GLU A O 1
ATOM 915 N N . ASN A 1 114 ? 11.773 16.812 -3.078 1 92.88 114 ASN A N 1
ATOM 916 C CA . ASN A 1 114 ? 12.391 17.594 -4.141 1 92.88 114 ASN A CA 1
ATOM 917 C C . ASN A 1 114 ? 12.992 18.891 -3.604 1 92.88 114 ASN A C 1
ATOM 919 O O . ASN A 1 114 ? 12.367 19.578 -2.793 1 92.88 114 ASN A O 1
ATOM 923 N N . ILE A 1 115 ? 14.234 19.156 -3.977 1 87.44 115 ILE A N 1
ATOM 924 C CA . ILE A 1 115 ? 14.898 20.375 -3.533 1 87.44 115 ILE A CA 1
ATOM 925 C C . ILE A 1 115 ? 14.836 21.422 -4.641 1 87.44 115 ILE A C 1
ATOM 927 O O . ILE A 1 115 ? 15.289 21.172 -5.762 1 87.44 115 ILE A O 1
ATOM 931 N N . SER A 1 116 ? 14.086 22.438 -4.316 1 84.5 116 SER A N 1
ATOM 932 C CA . SER A 1 116 ? 14 23.547 -5.25 1 84.5 116 SER A CA 1
ATOM 933 C C . SER A 1 116 ? 14.25 24.875 -4.547 1 84.5 116 SER A C 1
ATOM 935 O O . SER A 1 116 ? 13.625 25.188 -3.527 1 84.5 116 SER A O 1
ATOM 937 N N . GLU A 1 117 ? 15.18 25.719 -5.082 1 88.06 117 GLU A N 1
ATOM 938 C CA . GLU A 1 117 ? 15.523 27.047 -4.582 1 88.06 117 GLU A CA 1
ATOM 939 C C . GLU A 1 117 ? 15.867 27.016 -3.096 1 88.06 117 GLU A C 1
ATOM 941 O O . GLU A 1 117 ? 15.414 27.859 -2.324 1 88.06 117 GLU A O 1
ATOM 946 N N . GLY A 1 118 ? 16.406 25.969 -2.629 1 83.5 118 GLY A N 1
ATOM 947 C CA . GLY A 1 118 ? 16.906 25.859 -1.266 1 83.5 118 GLY A CA 1
ATOM 948 C C . GLY A 1 118 ? 15.859 25.328 -0.296 1 83.5 118 GLY A C 1
ATOM 949 O O . GLY A 1 118 ? 16.125 25.219 0.904 1 83.5 118 GLY A O 1
ATOM 950 N N . GLU A 1 119 ? 14.672 25.094 -0.771 1 87.62 119 GLU A N 1
ATOM 951 C CA . GLU A 1 119 ? 13.609 24.547 0.073 1 87.62 119 GLU A CA 1
ATOM 952 C C . GLU A 1 119 ? 13.266 23.125 -0.327 1 87.62 119 GLU A C 1
ATOM 954 O O . GLU A 1 119 ? 13.305 22.766 -1.509 1 87.62 119 GLU A O 1
ATOM 959 N N . VAL A 1 120 ? 13.023 22.406 0.661 1 89.69 120 VAL A N 1
ATOM 960 C CA . VAL A 1 120 ? 12.633 21.031 0.412 1 89.69 120 VAL A CA 1
ATOM 961 C C . VAL A 1 120 ? 11.117 20.938 0.28 1 89.69 120 VAL A C 1
ATOM 963 O O . VAL A 1 120 ? 10.383 21.406 1.149 1 89.69 120 VAL A O 1
ATOM 966 N N . HIS A 1 121 ? 10.727 20.375 -0.862 1 92.44 121 HIS A N 1
ATOM 967 C CA . HIS A 1 121 ? 9.312 20.125 -1.108 1 92.44 121 HIS A CA 1
ATOM 968 C C . HIS A 1 121 ? 9 18.625 -1.071 1 92.44 121 HIS A C 1
ATOM 970 O O . HIS A 1 121 ? 9.789 17.812 -1.566 1 92.44 121 HIS A O 1
ATOM 976 N N . TYR A 1 122 ? 7.875 18.344 -0.399 1 94.69 122 TYR A N 1
ATOM 977 C CA . TYR A 1 122 ? 7.473 16.953 -0.277 1 94.69 122 TYR A CA 1
ATOM 978 C C . TYR A 1 122 ? 6.18 16.688 -1.038 1 94.69 122 TYR A C 1
ATOM 980 O O . TYR A 1 122 ? 5.328 17.562 -1.153 1 94.69 122 TYR A O 1
ATOM 988 N N . PHE A 1 123 ? 6.066 15.492 -1.547 1 94.94 123 PHE A N 1
ATOM 989 C CA . PHE A 1 123 ? 4.848 15.047 -2.209 1 94.94 123 PHE A CA 1
ATOM 990 C C . PHE A 1 123 ? 4.762 13.523 -2.213 1 94.94 123 PHE A C 1
ATOM 992 O O . PHE A 1 123 ? 5.75 12.844 -1.939 1 94.94 123 PHE A O 1
ATOM 999 N N . VAL A 1 124 ? 3.6 12.992 -2.467 1 95.94 124 VAL A N 1
ATOM 1000 C CA . VAL A 1 124 ? 3.41 11.547 -2.541 1 95.94 124 VAL A CA 1
ATOM 1001 C C . VAL A 1 124 ? 3.439 11.102 -3.998 1 95.94 124 VAL A C 1
ATOM 1003 O O . VAL A 1 124 ? 2.688 11.609 -4.828 1 95.94 124 VAL A O 1
ATOM 1006 N N . GLY A 1 125 ? 4.375 10.148 -4.215 1 94.69 125 GLY A N 1
ATOM 1007 C CA . GLY A 1 125 ? 4.465 9.555 -5.539 1 94.69 125 GLY A CA 1
ATOM 1008 C C . GLY A 1 125 ? 3.926 8.133 -5.594 1 94.69 125 GLY A C 1
ATOM 1009 O O . GLY A 1 125 ? 3.615 7.543 -4.559 1 94.69 125 GLY A O 1
ATOM 1010 N N . ARG A 1 126 ? 3.729 7.688 -6.859 1 92.62 126 ARG A N 1
ATOM 1011 C CA . ARG A 1 126 ? 3.266 6.328 -7.109 1 92.62 126 ARG A CA 1
ATOM 1012 C C . ARG A 1 126 ? 4.32 5.52 -7.863 1 92.62 126 ARG A C 1
ATOM 1014 O O . ARG A 1 126 ? 4.848 5.973 -8.883 1 92.62 126 ARG A O 1
ATOM 1021 N N . PHE A 1 127 ? 4.484 4.246 -7.336 1 94 127 PHE A N 1
ATOM 1022 C CA . PHE A 1 127 ? 5.609 3.463 -7.836 1 94 127 PHE A CA 1
ATOM 1023 C C . PHE A 1 127 ? 5.195 2.018 -8.078 1 94 127 PHE A C 1
ATOM 1025 O O . PHE A 1 127 ? 4.609 1.376 -7.207 1 94 127 PHE A O 1
ATOM 1032 N N . PRO A 1 128 ? 5.449 1.541 -9.273 1 91.81 128 PRO A N 1
ATOM 1033 C CA . PRO A 1 128 ? 5.238 0.108 -9.492 1 91.81 128 PRO A CA 1
ATOM 1034 C C . PRO A 1 128 ? 6.316 -0.753 -8.844 1 91.81 128 PRO A C 1
ATOM 1036 O O . PRO A 1 128 ? 7.508 -0.486 -9.008 1 91.81 128 PRO A O 1
ATOM 1039 N N . VAL A 1 129 ? 5.871 -1.703 -8.078 1 91 129 VAL A N 1
ATOM 1040 C CA . VAL A 1 129 ? 6.816 -2.592 -7.41 1 91 129 VAL A CA 1
ATOM 1041 C C . VAL A 1 129 ? 6.367 -4.043 -7.574 1 91 129 VAL A C 1
ATOM 1043 O O . VAL A 1 129 ? 5.168 -4.328 -7.602 1 91 129 VAL A O 1
ATOM 1046 N N . GLU A 1 130 ? 7.371 -4.914 -7.676 1 88.06 130 GLU A N 1
ATOM 1047 C CA . GLU A 1 130 ? 7.094 -6.34 -7.805 1 88.06 130 GLU A CA 1
ATOM 1048 C C . GLU A 1 130 ? 6.695 -6.945 -6.461 1 88.06 130 GLU A C 1
ATOM 1050 O O . GLU A 1 130 ? 7.52 -7.047 -5.551 1 88.06 130 GLU A O 1
ATOM 1055 N N . GLN A 1 131 ? 5.406 -7.43 -6.414 1 86.31 131 GLN A N 1
ATOM 1056 C CA . GLN A 1 131 ? 4.984 -7.816 -5.07 1 86.31 131 GLN A CA 1
ATOM 1057 C C . GLN A 1 131 ? 4.285 -9.172 -5.086 1 86.31 131 GLN A C 1
ATOM 1059 O O . GLN A 1 131 ? 3.986 -9.734 -4.027 1 86.31 131 GLN A O 1
ATOM 1064 N N . CYS A 1 132 ? 4.02 -9.812 -6.184 1 83.75 132 CYS A N 1
ATOM 1065 C CA . CYS A 1 132 ? 3.371 -11.117 -6.219 1 83.75 132 CYS A CA 1
ATOM 1066 C C . CYS A 1 132 ? 4.082 -12.055 -7.188 1 83.75 132 CYS A C 1
ATOM 1068 O O . CYS A 1 132 ? 4.281 -11.711 -8.359 1 83.75 132 CYS A O 1
ATOM 1070 N N . CYS A 1 133 ? 4.391 -13.156 -6.668 1 83.44 133 CYS A N 1
ATOM 1071 C CA . CYS A 1 133 ? 4.949 -14.211 -7.512 1 83.44 133 CYS A CA 1
ATOM 1072 C C . CYS A 1 133 ? 3.852 -15.117 -8.055 1 83.44 133 CYS A C 1
ATOM 1074 O O . CYS A 1 133 ? 3.152 -15.781 -7.285 1 83.44 133 CYS A O 1
ATOM 1076 N N . VAL A 1 134 ? 3.797 -15.109 -9.383 1 79.81 134 VAL A N 1
ATOM 1077 C CA . VAL A 1 134 ? 2.693 -15.844 -9.992 1 79.81 134 VAL A CA 1
ATOM 1078 C C . VAL A 1 134 ? 3.234 -16.844 -11.016 1 79.81 134 VAL A C 1
ATOM 1080 O O . VAL A 1 134 ? 4.289 -16.609 -11.609 1 79.81 134 VAL A O 1
ATOM 1083 N N . CYS A 1 135 ? 2.52 -17.922 -11.117 1 80.88 135 CYS A N 1
ATOM 1084 C CA . CYS A 1 135 ? 2.814 -18.922 -12.133 1 80.88 135 CYS A CA 1
ATOM 1085 C C . CYS A 1 135 ? 1.856 -18.812 -13.312 1 80.88 135 CYS A C 1
ATOM 1087 O O . CYS A 1 135 ? 0.739 -19.328 -13.266 1 80.88 135 CYS A O 1
ATOM 1089 N N . VAL A 1 136 ? 2.346 -18.25 -14.398 1 78.75 136 VAL A N 1
ATOM 1090 C CA . VAL A 1 136 ? 1.518 -18.047 -15.578 1 78.75 136 VAL A CA 1
ATOM 1091 C C . VAL A 1 136 ? 1.544 -19.297 -16.453 1 78.75 136 VAL A C 1
ATOM 1093 O O . VAL A 1 136 ? 2.615 -19.781 -16.844 1 78.75 136 VAL A O 1
ATOM 1096 N N . PRO A 1 137 ? 0.346 -19.797 -16.688 1 75.81 137 PRO A N 1
ATOM 1097 C CA . PRO A 1 137 ? 0.307 -21.016 -17.516 1 75.81 137 PRO A CA 1
ATOM 1098 C C . PRO A 1 137 ? 0.836 -20.781 -18.922 1 75.81 137 PRO A C 1
ATOM 1100 O O . PRO A 1 137 ? 0.607 -19.719 -19.5 1 75.81 137 PRO A O 1
ATOM 1103 N N . ASN A 1 138 ? 1.59 -21.719 -19.391 1 73.62 138 ASN A N 1
ATOM 1104 C CA . ASN A 1 138 ? 2.049 -21.703 -20.781 1 73.62 138 ASN A CA 1
ATOM 1105 C C . ASN A 1 138 ? 0.909 -22.016 -21.75 1 73.62 138 ASN A C 1
ATOM 1107 O O . ASN A 1 138 ? -0.025 -22.734 -21.406 1 73.62 138 ASN A O 1
ATOM 1111 N N . ASN A 1 139 ? 0.318 -20.984 -22.625 1 58.47 139 ASN A N 1
ATOM 1112 C CA . ASN A 1 139 ? -0.647 -21.328 -23.672 1 58.47 139 ASN A CA 1
ATOM 1113 C C . ASN A 1 139 ? -0.408 -22.719 -24.219 1 58.47 139 ASN A C 1
ATOM 1115 O O . ASN A 1 139 ? 0.538 -22.938 -24.984 1 58.47 139 ASN A O 1
ATOM 1119 N N . THR A 1 140 ? -0.212 -23.766 -23.875 1 43.56 140 THR A N 1
ATOM 1120 C CA . THR A 1 140 ? -0.377 -24.906 -24.75 1 43.56 140 THR A CA 1
ATOM 1121 C C . THR A 1 140 ? -1.777 -24.938 -25.359 1 43.56 140 THR A C 1
ATOM 1123 O O . THR A 1 140 ? -2.752 -25.25 -24.672 1 43.56 140 THR A O 1
ATOM 1126 N N . SER A 1 141 ? -2.357 -23.969 -26.141 1 37.56 141 SER A N 1
ATOM 1127 C CA . SER A 1 141 ? -3.145 -24.438 -27.281 1 37.56 141 SER A CA 1
ATOM 1128 C C . SER A 1 141 ? -2.473 -25.609 -27.969 1 37.56 141 SER A C 1
ATOM 1130 O O . SER A 1 141 ? -1.458 -25.438 -28.656 1 37.56 141 SER A O 1
ATOM 1132 N N . ASN A 1 142 ? -1.973 -26.641 -27.797 1 29.31 142 ASN A N 1
ATOM 1133 C CA . ASN A 1 142 ? -1.865 -27.453 -29 1 29.31 142 ASN A CA 1
ATOM 1134 C C . ASN A 1 142 ? -3.111 -27.328 -29.875 1 29.31 142 ASN A C 1
ATOM 1136 O O . ASN A 1 142 ? -4.207 -27.062 -29.375 1 29.31 142 ASN A O 1
ATOM 1140 N N . THR A 1 143 ? -3.029 -27.812 -31.297 1 24.61 143 THR A N 1
ATOM 1141 C CA . THR A 1 143 ? -3.697 -28.609 -32.312 1 24.61 143 THR A CA 1
ATOM 1142 C C . THR A 1 143 ? -4.699 -29.578 -31.688 1 24.61 143 THR A C 1
ATOM 1144 O O . THR A 1 143 ? -4.375 -30.266 -30.719 1 24.61 143 THR A O 1
ATOM 1147 N N . MET B 1 1 ? -3.039 61.844 3.486 1 29.03 1 MET B N 1
ATOM 1148 C CA . MET B 1 1 ? -3.961 60.719 3.35 1 29.03 1 MET B CA 1
ATOM 1149 C C . MET B 1 1 ? -3.262 59.406 3.664 1 29.03 1 MET B C 1
ATOM 1151 O O . MET B 1 1 ? -2.236 59.062 3.062 1 29.03 1 MET B O 1
ATOM 1155 N N . GLY B 1 2 ? -3.354 58.844 4.945 1 31.95 2 GLY B N 1
ATOM 1156 C CA . GLY B 1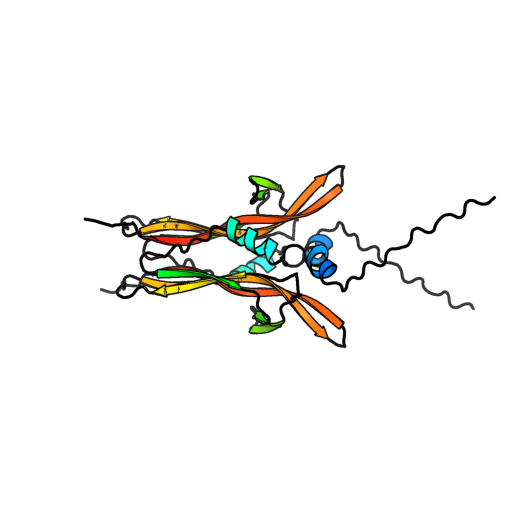 2 ? -2.691 57.719 5.582 1 31.95 2 GLY B CA 1
ATOM 1157 C C . GLY B 1 2 ? -2.975 56.375 4.898 1 31.95 2 GLY B C 1
ATOM 1158 O O . GLY B 1 2 ? -4.117 56.094 4.539 1 31.95 2 GLY B O 1
ATOM 1159 N N . ILE B 1 3 ? -2.039 55.719 4.195 1 34.56 3 ILE B N 1
ATOM 1160 C CA . ILE B 1 3 ? -2.119 54.438 3.514 1 34.56 3 ILE B CA 1
ATOM 1161 C C . ILE B 1 3 ? -2.547 53.344 4.5 1 34.56 3 ILE B C 1
ATOM 1163 O O . ILE B 1 3 ? -1.854 53.094 5.488 1 34.56 3 ILE B O 1
ATOM 1167 N N . ALA B 1 4 ? -3.883 53.094 4.707 1 33.94 4 ALA B N 1
ATOM 1168 C CA . ALA B 1 4 ? -4.426 51.969 5.449 1 33.94 4 ALA B CA 1
ATOM 1169 C C . ALA B 1 4 ? -3.762 50.656 5.02 1 33.94 4 ALA B C 1
ATOM 1171 O O . ALA B 1 4 ? -3.703 50.344 3.826 1 33.94 4 ALA B O 1
ATOM 1172 N N . GLN B 1 5 ? -2.771 50.125 5.73 1 33.47 5 GLN B N 1
ATOM 1173 C CA . GLN B 1 5 ? -2.195 48.812 5.574 1 33.47 5 GLN B CA 1
ATOM 1174 C C . GLN B 1 5 ? -3.283 47.75 5.508 1 33.47 5 GLN B C 1
ATOM 1176 O O . GLN B 1 5 ? -4.094 47.625 6.426 1 33.47 5 GLN B O 1
ATOM 1181 N N . LEU B 1 6 ? -3.77 47.406 4.359 1 33.22 6 LEU B N 1
ATOM 1182 C CA . LEU B 1 6 ? -4.672 46.281 4.164 1 33.22 6 LEU B CA 1
ATOM 1183 C C . LEU B 1 6 ? -4.199 45.062 4.949 1 33.22 6 LEU B C 1
ATOM 1185 O O . LEU B 1 6 ? -3.051 44.625 4.809 1 33.22 6 LEU B O 1
ATOM 1189 N N . ARG B 1 7 ? -4.773 44.781 6.109 1 35.12 7 ARG B N 1
ATOM 1190 C CA . ARG B 1 7 ? -4.625 43.594 6.918 1 35.12 7 ARG B CA 1
ATOM 1191 C C . ARG B 1 7 ? -4.766 42.344 6.059 1 35.12 7 ARG B C 1
ATOM 1193 O O . ARG B 1 7 ? -5.625 42.281 5.176 1 35.12 7 ARG B O 1
ATOM 1200 N N . GLU B 1 8 ? -3.717 41.688 5.66 1 38.19 8 GLU B N 1
ATOM 1201 C CA . GLU B 1 8 ? -3.709 40.375 5.031 1 38.19 8 GLU B CA 1
ATOM 1202 C C . GLU B 1 8 ? -4.703 39.438 5.707 1 38.19 8 GLU B C 1
ATOM 1204 O O . GLU B 1 8 ? -4.672 39.25 6.93 1 38.19 8 GLU B O 1
ATOM 1209 N N . SER B 1 9 ? -5.902 39.344 5.262 1 36.06 9 SER B N 1
ATOM 1210 C CA . SER B 1 9 ? -6.941 38.406 5.707 1 36.06 9 SER B CA 1
ATOM 1211 C C . SER B 1 9 ? -6.363 37.031 6.004 1 36.06 9 SER B C 1
ATOM 1213 O O . SER B 1 9 ? -5.648 36.469 5.18 1 36.06 9 SER B O 1
ATOM 1215 N N . ARG B 1 10 ? -5.977 36.625 7.191 1 45.53 10 ARG B N 1
ATOM 1216 C CA . ARG B 1 10 ? -5.652 35.281 7.645 1 45.53 10 ARG B CA 1
ATOM 1217 C C . ARG B 1 10 ? -6.688 34.281 7.152 1 45.53 10 ARG B C 1
ATOM 1219 O O . ARG B 1 10 ? -7.855 34.344 7.551 1 45.53 10 ARG B O 1
ATOM 1226 N N . THR B 1 11 ? -6.77 33.875 5.906 1 47.91 11 THR B N 1
ATOM 1227 C CA . THR B 1 11 ? -7.695 32.844 5.41 1 47.91 11 THR B CA 1
ATOM 1228 C C . THR B 1 11 ? -7.668 31.625 6.305 1 47.91 11 THR B C 1
ATOM 1230 O O . THR B 1 11 ? -6.605 31.047 6.551 1 47.91 11 THR B O 1
ATOM 1233 N N . PHE B 1 12 ? -8.555 31.562 7.262 1 55.69 12 PHE B N 1
ATOM 1234 C CA . PHE B 1 12 ? -8.852 30.422 8.133 1 55.69 12 PHE B CA 1
ATOM 1235 C C . PHE B 1 12 ? -9.062 29.156 7.316 1 55.69 12 PHE B C 1
ATOM 1237 O O . PHE B 1 12 ? -9.93 29.109 6.438 1 55.69 12 PHE B O 1
ATOM 1244 N N . THR B 1 13 ? -8.016 28.375 6.996 1 63.56 13 THR B N 1
ATOM 1245 C CA . THR B 1 13 ? -8.234 27.109 6.297 1 63.56 13 THR B CA 1
ATOM 1246 C C . THR B 1 13 ? -9.047 26.141 7.164 1 63.56 13 THR B C 1
ATOM 1248 O O . THR B 1 13 ? -8.672 25.859 8.297 1 63.56 13 THR B O 1
ATOM 1251 N N . ASP B 1 14 ? -10.375 25.984 6.816 1 71.5 14 ASP B N 1
ATOM 1252 C CA . ASP B 1 14 ? -11.211 24.969 7.445 1 71.5 14 ASP B CA 1
ATOM 1253 C C . ASP B 1 14 ? -10.555 23.594 7.379 1 71.5 14 ASP B C 1
ATOM 1255 O O . ASP B 1 14 ? -10.531 22.969 6.316 1 71.5 14 ASP B O 1
ATOM 1259 N N . THR B 1 15 ? -9.977 23.156 8.484 1 80.75 15 THR B N 1
ATOM 1260 C CA . THR B 1 15 ? -9.211 21.922 8.578 1 80.75 15 THR B CA 1
ATOM 1261 C C . THR B 1 15 ? -10.141 20.719 8.719 1 80.75 15 THR B C 1
ATOM 1263 O O . THR B 1 15 ? -9.68 19.578 8.852 1 80.75 15 THR B O 1
ATOM 1266 N N . SER B 1 16 ? -11.461 21.031 8.539 1 79.75 16 SER B N 1
ATOM 1267 C CA . SER B 1 16 ? -12.391 19.922 8.703 1 79.75 16 SER B CA 1
ATOM 1268 C C . SER B 1 16 ? -12.969 19.484 7.359 1 79.75 16 SER B C 1
ATOM 1270 O O . SER B 1 16 ? -13.727 18.516 7.289 1 79.75 16 SER B O 1
ATOM 1272 N N . THR B 1 17 ? -12.578 20.188 6.324 1 89 17 THR B N 1
ATOM 1273 C CA . THR B 1 17 ? -13.133 19.844 5.02 1 89 17 THR B CA 1
ATOM 1274 C C . THR B 1 17 ? -12.523 18.547 4.488 1 89 17 THR B C 1
ATOM 1276 O O . THR B 1 17 ? -11.367 18.25 4.777 1 89 17 THR B O 1
ATOM 1279 N N . PRO B 1 18 ? -13.328 17.859 3.668 1 90.81 18 PRO B N 1
ATOM 1280 C CA . PRO B 1 18 ? -12.805 16.656 3.023 1 90.81 18 PRO B CA 1
ATOM 1281 C C . PRO B 1 18 ? -11.539 16.922 2.213 1 90.81 18 PRO B C 1
ATOM 1283 O O . PRO B 1 18 ? -10.617 16.109 2.213 1 90.81 18 PRO B O 1
ATOM 1286 N N . GLU B 1 19 ? -11.539 18.031 1.523 1 91.12 19 GLU B N 1
ATOM 1287 C CA . GLU B 1 19 ? -10.383 18.359 0.701 1 91.12 19 GLU B CA 1
ATOM 1288 C C . GLU B 1 19 ? -9.133 18.562 1.559 1 91.12 19 GLU B C 1
ATOM 1290 O O . GLU B 1 19 ? -8.047 18.109 1.189 1 91.12 19 GLU B O 1
ATOM 1295 N N . TYR B 1 20 ? -9.352 19.234 2.598 1 92.5 20 TYR B N 1
ATOM 1296 C CA . TYR B 1 20 ? -8.219 19.422 3.49 1 92.5 20 TYR B CA 1
ATOM 1297 C C . TYR B 1 20 ? -7.746 18.094 4.059 1 92.5 20 TYR B C 1
ATOM 1299 O O . TYR B 1 20 ? -6.547 17.797 4.055 1 92.5 20 TYR B O 1
ATOM 1307 N N . ILE B 1 21 ? -8.641 17.25 4.547 1 91.75 21 ILE B N 1
ATOM 1308 C CA . ILE B 1 21 ? -8.289 15.984 5.16 1 91.75 21 ILE B CA 1
ATOM 1309 C C . ILE B 1 21 ? -7.66 15.062 4.117 1 91.75 21 ILE B C 1
ATOM 1311 O O . ILE B 1 21 ? -6.598 14.484 4.355 1 91.75 21 ILE B O 1
ATOM 1315 N N . GLY B 1 22 ? -8.211 14.992 3.006 1 92.56 22 GLY B N 1
ATOM 1316 C CA . GLY B 1 22 ? -7.809 14.023 1.996 1 92.56 22 GLY B CA 1
ATOM 1317 C C . GLY B 1 22 ? -6.559 14.438 1.244 1 92.56 22 GLY B C 1
ATOM 1318 O O . GLY B 1 22 ? -5.77 13.586 0.826 1 92.56 22 GLY B O 1
ATOM 1319 N N . ARG B 1 23 ? -6.348 15.797 1.103 1 91 23 ARG B N 1
ATOM 1320 C CA . ARG B 1 23 ? -5.277 16.219 0.21 1 91 23 ARG B CA 1
ATOM 1321 C C . ARG B 1 23 ? -4.105 16.797 0.997 1 91 23 ARG B C 1
ATOM 1323 O O . ARG B 1 23 ? -2.957 16.734 0.55 1 91 23 ARG B O 1
ATOM 1330 N N . ILE B 1 24 ? -4.418 17.312 2.104 1 89.81 24 ILE B N 1
ATOM 1331 C CA . ILE B 1 24 ? -3.375 18.016 2.834 1 89.81 24 ILE B CA 1
ATOM 1332 C C . ILE B 1 24 ? -2.979 17.219 4.074 1 89.81 24 ILE B C 1
ATOM 1334 O O . ILE B 1 24 ? -1.797 16.922 4.281 1 89.81 24 ILE B O 1
ATOM 1338 N N . LYS B 1 25 ? -3.914 16.812 4.875 1 92.31 25 LYS B N 1
ATOM 1339 C CA . LYS B 1 25 ? -3.613 16.125 6.121 1 92.31 25 LYS B CA 1
ATOM 1340 C C . LYS B 1 25 ? -3.141 14.688 5.852 1 92.31 25 LYS B C 1
ATOM 1342 O O . LYS B 1 25 ? -2.26 14.18 6.547 1 92.31 25 LYS B O 1
ATOM 1347 N N . PHE B 1 26 ? -3.721 14.008 4.867 1 95.06 26 PHE B N 1
ATOM 1348 C CA . PHE B 1 26 ? -3.377 12.633 4.531 1 95.06 26 PHE B CA 1
ATOM 1349 C C . PHE B 1 26 ? -3.156 12.477 3.031 1 95.06 26 PHE B C 1
ATOM 1351 O O . PHE B 1 26 ? -3.865 11.719 2.367 1 95.06 26 PHE B O 1
ATOM 1358 N N . PRO B 1 27 ? -2.145 13.039 2.615 1 93.19 27 PRO B N 1
ATOM 1359 C CA . PRO B 1 27 ? -1.908 12.969 1.171 1 93.19 27 PRO B CA 1
ATOM 1360 C C . PRO B 1 27 ? -1.61 11.547 0.694 1 93.19 27 PRO B C 1
ATOM 1362 O O . PRO B 1 27 ? -0.865 10.812 1.351 1 93.19 27 PRO B O 1
ATOM 1365 N N . GLY B 1 28 ? -2.289 11.227 -0.469 1 93.44 28 GLY B N 1
ATOM 1366 C CA . GLY B 1 28 ? -1.957 9.977 -1.127 1 93.44 28 GLY B CA 1
ATOM 1367 C C . GLY B 1 28 ? -2.936 8.859 -0.813 1 93.44 28 GLY B C 1
ATOM 1368 O O . GLY B 1 28 ? -2.92 7.812 -1.464 1 93.44 28 GLY B O 1
ATOM 1369 N N . TYR B 1 29 ? -3.777 9.094 0.14 1 96.38 29 TYR B N 1
ATOM 1370 C CA . TYR B 1 29 ? -4.664 8.023 0.575 1 96.38 29 TYR B CA 1
ATOM 1371 C C . TYR B 1 29 ? -5.98 8.055 -0.189 1 96.38 29 TYR B C 1
ATOM 1373 O O . TYR B 1 29 ? -6.637 7.027 -0.36 1 96.38 29 TYR B O 1
ATOM 1381 N N . PHE B 1 30 ? -6.359 9.273 -0.587 1 96.56 30 PHE B N 1
ATOM 1382 C CA . PHE B 1 30 ? -7.691 9.461 -1.15 1 96.56 30 PHE B CA 1
ATOM 1383 C C . PHE B 1 30 ? -7.613 9.719 -2.65 1 96.56 30 PHE B C 1
ATOM 1385 O O . PHE B 1 30 ? -6.695 10.391 -3.123 1 96.56 30 PHE B O 1
ATOM 1392 N N . ARG B 1 31 ? -8.688 9.211 -3.316 1 95 31 ARG B N 1
ATOM 1393 C CA . ARG B 1 31 ? -8.805 9.43 -4.754 1 95 31 ARG B CA 1
ATOM 1394 C C . ARG B 1 31 ? -10.25 9.672 -5.156 1 95 31 ARG B C 1
ATOM 1396 O O . ARG B 1 31 ? -11.172 9.172 -4.516 1 95 31 ARG B O 1
ATOM 1403 N N . THR B 1 32 ? -10.375 10.469 -6.191 1 95.38 32 THR B N 1
ATOM 1404 C CA . THR B 1 32 ? -11.672 10.555 -6.844 1 95.38 32 THR B CA 1
ATOM 1405 C C . THR B 1 32 ? -11.922 9.328 -7.719 1 95.38 32 THR B C 1
ATOM 1407 O O . THR B 1 32 ? -10.992 8.57 -8 1 95.38 32 THR B O 1
ATOM 1410 N N . GLU B 1 33 ? -13.188 9.156 -8.117 1 93.69 33 GLU B N 1
ATOM 1411 C CA . GLU B 1 33 ? -13.5 8.047 -9.016 1 93.69 33 GLU B CA 1
ATOM 1412 C C . GLU B 1 33 ? -12.695 8.148 -10.305 1 93.69 33 GLU B C 1
ATOM 1414 O O . GLU B 1 33 ? -12.266 7.133 -10.859 1 93.69 33 GLU B O 1
ATOM 1419 N N . GLU B 1 34 ? -12.523 9.344 -10.734 1 93.75 34 GLU B N 1
ATOM 1420 C CA . GLU B 1 34 ? -11.75 9.555 -11.961 1 93.75 34 GLU B CA 1
ATOM 1421 C C . GLU B 1 34 ? -10.281 9.211 -11.75 1 93.75 34 GLU B C 1
ATOM 1423 O O . GLU B 1 34 ? -9.664 8.57 -12.602 1 93.75 34 GLU B O 1
ATOM 1428 N N . GLU B 1 35 ? -9.766 9.695 -10.688 1 90.88 35 GLU B N 1
ATOM 1429 C CA . GLU B 1 35 ? -8.391 9.359 -10.359 1 90.88 35 GLU B CA 1
ATOM 1430 C C . GLU B 1 35 ? -8.211 7.848 -10.203 1 90.88 35 GLU B C 1
ATOM 1432 O O . GLU B 1 35 ? -7.188 7.293 -10.602 1 90.88 35 GLU B O 1
ATOM 1437 N N . GLN B 1 36 ? -9.164 7.18 -9.68 1 92 36 GLN B N 1
ATOM 1438 C CA . GLN B 1 36 ? -9.117 5.734 -9.477 1 92 36 GLN B CA 1
ATOM 1439 C C . GLN B 1 36 ? -9.102 4.996 -10.812 1 92 36 GLN B C 1
ATOM 1441 O O . GLN B 1 36 ? -8.383 4.008 -10.977 1 92 36 GLN B O 1
ATOM 1446 N N . LYS B 1 37 ? -9.875 5.414 -11.711 1 89.12 37 LYS B N 1
ATOM 1447 C CA . LYS B 1 37 ? -9.875 4.812 -13.039 1 89.12 37 LYS B CA 1
ATOM 1448 C C . LYS B 1 37 ? -8.484 4.887 -13.672 1 89.12 37 LYS B C 1
ATOM 1450 O O . LYS B 1 37 ? -8.039 3.934 -14.312 1 89.12 37 LYS B O 1
ATOM 1455 N N . GLU B 1 38 ? -7.879 5.969 -13.477 1 84.56 38 GLU B N 1
ATOM 1456 C CA . GLU B 1 38 ? -6.52 6.121 -13.992 1 84.56 38 GLU B CA 1
ATOM 1457 C C . GLU B 1 38 ? -5.559 5.16 -13.305 1 84.56 38 GLU B C 1
ATOM 1459 O O . GLU B 1 38 ? -4.684 4.578 -13.953 1 84.56 38 GLU B O 1
ATOM 1464 N N . TRP B 1 39 ? -5.777 5.098 -12.039 1 84.88 39 TRP B N 1
ATOM 1465 C CA . TRP B 1 39 ? -4.957 4.172 -11.266 1 84.88 39 TRP B CA 1
ATOM 1466 C C . TRP B 1 39 ? -5.102 2.746 -11.789 1 84.88 39 TRP B C 1
ATOM 1468 O O . TRP B 1 39 ? -4.109 2.031 -11.945 1 84.88 39 TRP B O 1
ATOM 1478 N N . VAL B 1 40 ? -6.246 2.293 -12.047 1 83.69 40 VAL B N 1
ATOM 1479 C CA . VAL B 1 40 ? -6.527 0.946 -12.539 1 83.69 40 VAL B CA 1
ATOM 1480 C C . VAL B 1 40 ? -5.879 0.747 -13.906 1 83.69 40 VAL B C 1
ATOM 1482 O O . VAL B 1 40 ? -5.309 -0.311 -14.18 1 83.69 40 VAL B O 1
ATOM 1485 N N . ASN B 1 41 ? -5.855 1.755 -14.656 1 81.88 41 ASN B N 1
ATOM 1486 C CA . ASN B 1 41 ? -5.293 1.67 -16 1 81.88 41 ASN B CA 1
ATOM 1487 C C . ASN B 1 41 ? -3.775 1.532 -15.961 1 81.88 41 ASN B C 1
ATOM 1489 O O . ASN B 1 41 ? -3.191 0.845 -16.797 1 81.88 41 ASN B O 1
ATOM 1493 N N . ILE B 1 42 ? -3.197 2.102 -14.984 1 78.56 42 ILE B N 1
ATOM 1494 C CA . ILE B 1 42 ? -1.742 2.082 -14.867 1 78.56 42 ILE B CA 1
ATOM 1495 C C . ILE B 1 42 ? -1.291 0.773 -14.227 1 78.56 42 ILE B C 1
ATOM 1497 O O . ILE B 1 42 ? -0.227 0.246 -14.555 1 78.56 42 ILE B O 1
ATOM 1501 N N . SER B 1 43 ? -1.999 0.264 -13.258 1 73.25 43 SER B N 1
ATOM 1502 C CA . SER B 1 43 ? -1.629 -0.923 -12.492 1 73.25 43 SER B CA 1
ATOM 1503 C C . SER B 1 43 ? -1.688 -2.178 -13.359 1 73.25 43 SER B C 1
ATOM 1505 O O . SER B 1 43 ? -0.987 -3.156 -13.094 1 73.25 43 SER B O 1
ATOM 1507 N N . LYS B 1 44 ? -2.1 -2.191 -14.531 1 62.91 44 LYS B N 1
ATOM 1508 C CA . LYS B 1 44 ? -2.184 -3.312 -15.461 1 62.91 44 LYS B CA 1
ATOM 1509 C C . LYS B 1 44 ? -2.35 -4.637 -14.719 1 62.91 44 LYS B C 1
ATOM 1511 O O . LYS B 1 44 ? -1.828 -5.664 -15.148 1 62.91 44 LYS B O 1
ATOM 1516 N N . LYS B 1 45 ? -2.938 -4.5 -13.547 1 58.53 45 LYS B N 1
ATOM 1517 C CA . LYS B 1 45 ? -3.061 -5.781 -12.859 1 58.53 45 LYS B CA 1
ATOM 1518 C C . LYS B 1 45 ? -3.918 -6.758 -13.656 1 58.53 45 LYS B C 1
ATOM 1520 O O . LYS B 1 45 ? -4.996 -6.398 -14.133 1 58.53 45 LYS B O 1
ATOM 1525 N N . HIS B 1 46 ? -3.18 -7.531 -14.438 1 53.78 46 HIS B N 1
ATOM 1526 C CA . HIS B 1 46 ? -3.896 -8.539 -15.203 1 53.78 46 HIS B CA 1
ATOM 1527 C C . HIS B 1 46 ? -4.277 -9.734 -14.336 1 53.78 46 HIS B C 1
ATOM 1529 O O . HIS B 1 46 ? -3.609 -10.016 -13.336 1 53.78 46 HIS B O 1
ATOM 1535 N N . ASP B 1 47 ? -5.527 -10.117 -14.68 1 53.97 47 ASP B N 1
ATOM 1536 C CA . ASP B 1 47 ? -6.02 -11.43 -14.25 1 53.97 47 ASP B CA 1
ATOM 1537 C C . ASP B 1 47 ? -4.98 -12.516 -14.516 1 53.97 47 ASP B C 1
ATOM 1539 O O . ASP B 1 47 ? -4.84 -12.984 -15.641 1 53.97 47 ASP B O 1
ATOM 1543 N N . VAL B 1 48 ? -3.779 -12.234 -13.992 1 52.5 48 VAL B N 1
ATOM 1544 C CA . VAL B 1 48 ? -2.803 -13.266 -14.32 1 52.5 48 VAL B CA 1
ATOM 1545 C C . VAL B 1 48 ? -3.086 -14.523 -13.492 1 52.5 48 VAL B C 1
ATOM 1547 O O . VAL B 1 48 ? -3.189 -14.453 -12.266 1 52.5 48 VAL B O 1
ATOM 1550 N N . GLY B 1 49 ? -3.908 -15.383 -14.055 1 57.12 49 GLY B N 1
ATOM 1551 C CA . GLY B 1 49 ? -4.168 -16.672 -13.445 1 57.12 49 GLY B CA 1
ATOM 1552 C C . GLY B 1 49 ? -2.941 -17.562 -13.383 1 57.12 49 GLY B C 1
ATOM 1553 O O . GLY B 1 49 ? -1.988 -17.375 -14.141 1 57.12 49 GLY B O 1
ATOM 1554 N N . SER B 1 50 ? -2.639 -18.062 -12.117 1 64.62 50 SER B N 1
ATOM 1555 C CA . SER B 1 50 ? -1.695 -19.172 -11.984 1 64.62 50 SER B CA 1
ATOM 1556 C C . SER B 1 50 ? -2.244 -20.453 -12.625 1 64.62 50 SER B C 1
ATOM 1558 O O . SER B 1 50 ? -3.449 -20.562 -12.867 1 64.62 50 SER B O 1
ATOM 1560 N N . VAL B 1 51 ? -1.389 -21.344 -13.133 1 68.56 51 VAL B N 1
ATOM 1561 C CA . VAL B 1 51 ? -1.687 -22.578 -13.859 1 68.56 51 VAL B CA 1
ATOM 1562 C C . VAL B 1 51 ? -2.959 -23.203 -13.297 1 68.56 51 VAL B C 1
ATOM 1564 O O . VAL B 1 51 ? -3.83 -23.641 -14.055 1 68.56 51 VAL B O 1
ATOM 1567 N N . CYS B 1 52 ? -3.166 -23.156 -12.055 1 77.06 52 CYS B N 1
ATOM 1568 C CA . CYS B 1 52 ? -4.285 -23.828 -11.406 1 77.06 52 CYS B CA 1
ATOM 1569 C C . CYS B 1 52 ? -5.188 -22.844 -10.695 1 77.06 52 CYS B C 1
ATOM 1571 O O . CYS B 1 52 ? -6.164 -23.234 -10.055 1 77.06 52 CYS B O 1
ATOM 1573 N N . CYS B 1 53 ? -4.812 -21.625 -10.844 1 83.69 53 CYS B N 1
ATOM 1574 C CA . CYS B 1 53 ? -5.555 -20.656 -10.031 1 83.69 53 CYS B CA 1
ATOM 1575 C C . CYS B 1 53 ? -6.062 -19.5 -10.883 1 83.69 53 CYS B C 1
ATOM 1577 O O . CYS B 1 53 ? -5.316 -18.953 -11.695 1 83.69 53 CYS B O 1
ATOM 1579 N N . LYS B 1 54 ? -7.293 -19.266 -10.781 1 82.94 54 LYS B N 1
ATOM 1580 C CA . LYS B 1 54 ? -7.879 -18.078 -11.414 1 82.94 54 LYS B CA 1
ATOM 1581 C C . LYS B 1 54 ? -7.926 -16.906 -10.453 1 82.94 54 LYS B C 1
ATOM 1583 O O . LYS B 1 54 ? -8.375 -17.047 -9.312 1 82.94 54 LYS B O 1
ATOM 1588 N N . SER B 1 55 ? -7.344 -15.875 -10.953 1 81.69 55 SER B N 1
ATOM 1589 C CA . SER B 1 55 ? -7.32 -14.672 -10.133 1 81.69 55 SER B CA 1
ATOM 1590 C C . SER B 1 55 ? -8.297 -13.625 -10.664 1 81.69 55 SER B C 1
ATOM 1592 O O . SER B 1 55 ? -8.414 -13.438 -11.875 1 81.69 55 SER B O 1
ATOM 1594 N N . ASN B 1 56 ? -9.008 -13.023 -9.719 1 84 56 ASN B N 1
ATOM 1595 C CA . ASN B 1 56 ? -9.898 -11.914 -10.023 1 84 56 ASN B CA 1
ATOM 1596 C C . ASN B 1 56 ? -9.594 -10.695 -9.156 1 84 56 ASN B C 1
ATOM 1598 O O . ASN B 1 56 ? -9.75 -10.742 -7.934 1 84 56 ASN B O 1
ATOM 1602 N N . VAL B 1 57 ? -9.156 -9.625 -9.844 1 84.81 57 VAL B N 1
ATOM 1603 C CA . VAL B 1 57 ? -8.789 -8.414 -9.125 1 84.81 57 VAL B CA 1
ATOM 1604 C C . VAL B 1 57 ? -9.992 -7.477 -9.039 1 84.81 57 VAL B C 1
ATOM 1606 O O . VAL B 1 57 ? -10.703 -7.281 -10.031 1 84.81 57 VAL B O 1
ATOM 1609 N N . SER B 1 58 ? -10.195 -7.004 -7.875 1 88.56 58 SER B N 1
ATOM 1610 C CA . SER B 1 58 ? -11.258 -6.02 -7.664 1 88.56 58 SER B CA 1
ATOM 1611 C C . SER B 1 58 ? -10.773 -4.867 -6.793 1 88.56 58 SER B C 1
ATOM 1613 O O . SER B 1 58 ? -9.875 -5.039 -5.969 1 88.56 58 SER B O 1
ATOM 1615 N N . TRP B 1 59 ? -11.359 -3.697 -7.078 1 90.75 59 TRP B N 1
ATOM 1616 C CA . TRP B 1 59 ? -11.086 -2.518 -6.262 1 90.75 59 TRP B CA 1
ATOM 1617 C C . TRP B 1 59 ? -12.289 -2.164 -5.395 1 90.75 59 TRP B C 1
ATOM 1619 O O . TRP B 1 59 ? -13.43 -2.188 -5.863 1 90.75 59 TRP B O 1
ATOM 1629 N N . THR B 1 60 ? -11.938 -1.895 -4.105 1 90.5 60 THR B N 1
ATOM 1630 C CA . THR B 1 60 ? -13.039 -1.659 -3.182 1 90.5 60 THR B CA 1
ATOM 1631 C C . THR B 1 60 ? -12.75 -0.459 -2.285 1 90.5 60 THR B C 1
ATOM 1633 O O . THR B 1 60 ? -11.586 -0.106 -2.072 1 90.5 60 THR B O 1
ATOM 1636 N N . THR B 1 61 ? -13.828 0.24 -1.895 1 93.62 61 THR B N 1
ATOM 1637 C CA . THR B 1 61 ? -13.82 1.281 -0.873 1 93.62 61 THR B CA 1
ATOM 1638 C C . THR B 1 61 ? -14.609 0.835 0.357 1 93.62 61 THR B C 1
ATOM 1640 O O . THR B 1 61 ? -15.836 0.949 0.392 1 93.62 61 THR B O 1
ATOM 1643 N N . PRO B 1 62 ? -13.938 0.4 1.338 1 94.12 62 PRO B N 1
ATOM 1644 C CA . PRO B 1 62 ? -14.656 -0.128 2.504 1 94.12 62 PRO B CA 1
ATOM 1645 C C . PRO B 1 62 ? -15.164 0.973 3.432 1 94.12 62 PRO B C 1
ATOM 1647 O O . PRO B 1 62 ? -14.547 2.039 3.525 1 94.12 62 PRO B O 1
ATOM 1650 N N . ILE B 1 63 ? -16.266 0.637 4.1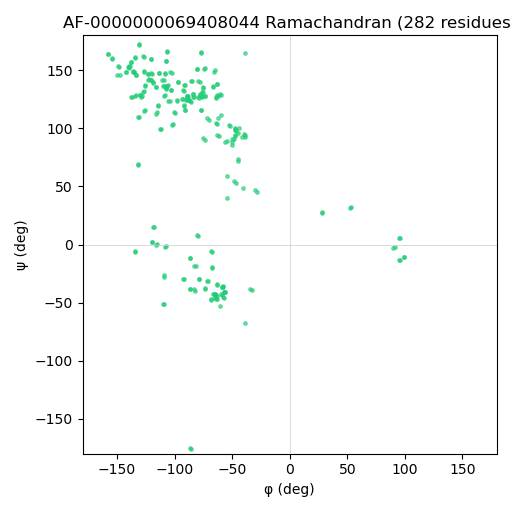09 1 95.62 63 ILE B N 1
ATOM 1651 C CA . ILE B 1 63 ? -16.781 1.528 5.141 1 95.62 63 ILE B CA 1
ATOM 1652 C C . ILE B 1 63 ? -16.094 1.23 6.469 1 95.62 63 ILE B C 1
ATOM 1654 O O . ILE B 1 63 ? -15.727 2.15 7.211 1 95.62 63 ILE B O 1
ATOM 1658 N N . GLN B 1 64 ? -15.898 -0.022 6.652 1 97.38 64 GLN B N 1
ATOM 1659 C CA . GLN B 1 64 ? -15.219 -0.515 7.844 1 97.38 64 GLN B CA 1
ATOM 1660 C C . GLN B 1 64 ? -14.281 -1.668 7.504 1 97.38 64 GLN B C 1
ATOM 1662 O O . GLN B 1 64 ? -14.516 -2.406 6.547 1 97.38 64 GLN B O 1
ATOM 1667 N N . MET B 1 65 ? -13.266 -1.813 8.305 1 96.56 65 MET B N 1
ATOM 1668 C CA . MET B 1 65 ? -12.312 -2.908 8.148 1 96.56 65 MET B CA 1
ATOM 1669 C C . MET B 1 65 ? -11.734 -3.326 9.5 1 96.56 65 MET B C 1
ATOM 1671 O O . MET B 1 65 ? -11.609 -2.504 10.406 1 96.56 65 MET B O 1
ATOM 1675 N N . GLU B 1 66 ? -11.344 -4.605 9.5 1 96.19 66 GLU B N 1
ATOM 1676 C CA . GLU B 1 66 ? -10.648 -5.105 10.68 1 96.19 66 GLU B CA 1
ATOM 1677 C C . GLU B 1 66 ? -9.148 -4.867 10.578 1 96.19 66 GLU B C 1
ATOM 1679 O O . GLU B 1 66 ? -8.508 -5.312 9.625 1 96.19 66 GLU B O 1
ATOM 1684 N N . ASP B 1 67 ? -8.664 -4.184 11.602 1 94.25 67 ASP B N 1
ATOM 1685 C CA . ASP B 1 67 ? -7.242 -3.879 11.547 1 94.25 67 ASP B CA 1
ATOM 1686 C C . ASP B 1 67 ? -6.41 -5.027 12.117 1 94.25 67 ASP B C 1
ATOM 1688 O O . ASP B 1 67 ? -6.953 -6.086 12.445 1 94.25 67 ASP B O 1
ATOM 1692 N N . ILE B 1 68 ? -5.113 -4.816 12.195 1 88.69 68 ILE B N 1
ATOM 1693 C CA . ILE B 1 68 ? -4.172 -5.867 12.578 1 88.69 68 ILE B CA 1
ATOM 1694 C C . ILE B 1 68 ? -4.391 -6.246 14.039 1 88.69 68 ILE B C 1
ATOM 1696 O O . ILE B 1 68 ? -3.949 -7.309 14.484 1 88.69 68 ILE B O 1
ATOM 1700 N N . THR B 1 69 ? -5.012 -5.414 14.789 1 90.06 69 THR B N 1
ATOM 1701 C CA . THR B 1 69 ? -5.273 -5.711 16.203 1 90.06 69 THR B CA 1
ATOM 1702 C C . THR B 1 69 ? -6.574 -6.488 16.359 1 90.06 69 THR B C 1
ATOM 1704 O O . THR B 1 69 ? -6.902 -6.945 17.453 1 90.06 69 THR B O 1
ATOM 1707 N N . GLY B 1 70 ? -7.348 -6.574 15.344 1 92.75 70 GLY B N 1
ATOM 1708 C CA . GLY B 1 70 ? -8.633 -7.242 15.406 1 92.75 70 GLY B CA 1
ATOM 1709 C C . GLY B 1 70 ? -9.789 -6.289 15.672 1 92.75 70 GLY B C 1
ATOM 1710 O O . GLY B 1 70 ? -10.93 -6.719 15.844 1 92.75 70 GLY B O 1
ATOM 1711 N N . SER B 1 71 ? -9.516 -5.027 15.703 1 95.25 71 SER B N 1
ATOM 1712 C CA . SER B 1 71 ? -10.555 -4.027 15.938 1 95.25 71 SER B CA 1
ATOM 1713 C C . SER B 1 71 ? -11.164 -3.543 14.633 1 95.25 71 SER B C 1
ATOM 1715 O O . SER B 1 71 ? -10.445 -3.273 13.664 1 95.25 71 SER B O 1
ATOM 1717 N N . MET B 1 72 ? -12.453 -3.445 14.742 1 97 72 MET B N 1
ATOM 1718 C CA . MET B 1 72 ? -13.133 -2.857 13.594 1 97 72 MET B CA 1
ATOM 1719 C C . MET B 1 72 ? -12.953 -1.343 13.57 1 97 72 MET B C 1
ATOM 1721 O O . MET B 1 72 ? -13.195 -0.668 14.57 1 97 72 MET B O 1
ATOM 1725 N N . ARG B 1 73 ? -12.484 -0.824 12.391 1 97.19 73 ARG B N 1
ATOM 1726 C CA . ARG B 1 73 ? -12.234 0.605 12.234 1 97.19 73 ARG B CA 1
ATOM 1727 C C . ARG B 1 73 ? -13.109 1.199 11.141 1 97.19 73 ARG B C 1
ATOM 1729 O O . ARG B 1 73 ? -13.32 0.575 10.102 1 97.19 73 ARG B O 1
ATOM 1736 N N . ASP B 1 74 ? -13.602 2.371 11.43 1 97.62 74 ASP B N 1
ATOM 1737 C CA . ASP B 1 74 ? -14.297 3.121 10.391 1 97.62 74 ASP B CA 1
ATOM 1738 C C . ASP B 1 74 ? -13.305 3.791 9.445 1 97.62 74 ASP B C 1
ATOM 1740 O O . ASP B 1 74 ? -12.398 4.504 9.883 1 97.62 74 ASP B O 1
ATOM 1744 N N . ILE B 1 75 ? -13.477 3.531 8.148 1 97.88 75 ILE B N 1
ATOM 1745 C CA . ILE B 1 75 ? -12.586 4.105 7.145 1 97.88 75 ILE B CA 1
ATOM 1746 C C . ILE B 1 75 ? -13.133 5.457 6.684 1 97.88 75 ILE B C 1
ATOM 1748 O O . ILE B 1 75 ? -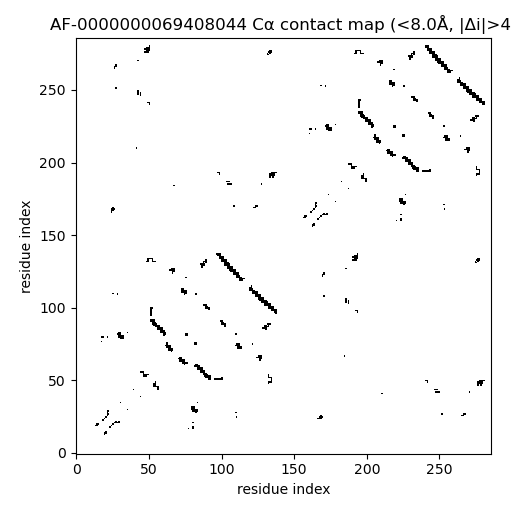14.305 5.566 6.309 1 97.88 75 ILE B O 1
ATOM 1752 N N . ALA B 1 76 ? -12.281 6.469 6.734 1 96.62 76 ALA B N 1
ATOM 1753 C CA . ALA B 1 76 ? -12.695 7.805 6.312 1 96.62 76 ALA B CA 1
ATOM 1754 C C . ALA B 1 76 ? -13.062 7.824 4.832 1 96.62 76 ALA B C 1
ATOM 1756 O O . ALA B 1 76 ? -12.312 7.316 3.992 1 96.62 76 ALA B O 1
ATOM 1757 N N . GLN B 1 77 ? -14.203 8.336 4.535 1 94.62 77 GLN B N 1
ATOM 1758 C CA . GLN B 1 77 ? -14.672 8.445 3.158 1 94.62 77 GLN B CA 1
ATOM 1759 C C . GLN B 1 77 ? -15.586 9.656 2.984 1 94.62 77 GLN B C 1
ATOM 1761 O O . GLN B 1 77 ? -16.328 10.008 3.9 1 94.62 77 GLN B O 1
ATOM 1766 N N . TYR B 1 78 ? -15.477 10.188 1.857 1 94.31 78 TYR B N 1
ATOM 1767 C CA . TYR B 1 78 ? -16.297 11.336 1.476 1 94.31 78 TYR B CA 1
ATOM 1768 C C . TYR B 1 78 ? -16.938 11.117 0.112 1 94.31 78 TYR B C 1
ATOM 1770 O O . TYR B 1 78 ? -16.688 10.109 -0.545 1 94.31 78 TYR B O 1
ATOM 1778 N N . GLN B 1 79 ? -17.812 12.016 -0.24 1 90.69 79 GLN B N 1
ATOM 1779 C CA . GLN B 1 79 ? -18.578 11.852 -1.476 1 90.69 79 GLN B CA 1
ATOM 1780 C C . GLN B 1 79 ? -17.641 11.758 -2.684 1 90.69 79 GLN B C 1
ATOM 1782 O O . GLN B 1 79 ? -17.781 10.859 -3.516 1 90.69 79 GLN B O 1
ATOM 1787 N N . ASN B 1 80 ? -16.594 12.609 -2.766 1 92.69 80 ASN B N 1
ATOM 1788 C CA . ASN B 1 80 ? -15.758 12.664 -3.967 1 92.69 80 ASN B CA 1
ATOM 1789 C C . ASN B 1 80 ? -14.328 12.219 -3.684 1 92.69 80 ASN B C 1
ATOM 1791 O O . ASN B 1 80 ? -13.453 12.359 -4.535 1 92.69 80 ASN B O 1
ATOM 1795 N N . LEU B 1 81 ? -14.086 11.875 -2.48 1 96.12 81 LEU B N 1
ATOM 1796 C CA . LEU B 1 81 ? -12.758 11.43 -2.068 1 96.12 81 LEU B CA 1
ATOM 1797 C C . LEU B 1 81 ? -12.852 10.141 -1.252 1 96.12 81 LEU B C 1
ATOM 1799 O O . LEU B 1 81 ? -13.273 10.164 -0.096 1 96.12 81 LEU B O 1
ATOM 1803 N N . LYS B 1 82 ? -12.375 9.102 -1.922 1 97.06 82 LYS B N 1
ATOM 1804 C CA . LYS B 1 82 ? -12.461 7.793 -1.273 1 97.06 82 LYS B CA 1
ATOM 1805 C C . LYS B 1 82 ? -11.102 7.102 -1.247 1 97.06 82 LYS B C 1
ATOM 1807 O O . LYS B 1 82 ? -10.156 7.551 -1.905 1 97.06 82 LYS B O 1
ATOM 1812 N N . GLN B 1 83 ? -11.039 6.168 -0.408 1 97.25 83 GLN B N 1
ATOM 1813 C CA . GLN B 1 83 ? -9.859 5.316 -0.341 1 97.25 83 GLN B CA 1
ATOM 1814 C C . GLN B 1 83 ? -10.117 3.961 -0.989 1 97.25 83 GLN B C 1
ATOM 1816 O O . GLN B 1 83 ? -11.164 3.348 -0.759 1 97.25 83 GLN B O 1
ATOM 1821 N N . PHE B 1 84 ? -9.133 3.531 -1.852 1 95.31 84 PHE B N 1
ATOM 1822 C CA . PHE B 1 84 ? -9.289 2.293 -2.605 1 95.31 84 PHE B CA 1
ATOM 1823 C C . PHE B 1 84 ? -8.141 1.335 -2.322 1 95.31 84 PHE B C 1
ATOM 1825 O O . PHE B 1 84 ? -7.004 1.764 -2.119 1 95.31 84 PHE B O 1
ATOM 1832 N N . TYR B 1 85 ? -8.508 0.091 -2.25 1 91.5 85 TYR B N 1
ATOM 1833 C CA . TYR B 1 85 ? -7.504 -0.963 -2.285 1 91.5 85 TYR B CA 1
ATOM 1834 C C . TYR B 1 85 ? -7.953 -2.119 -3.17 1 91.5 85 TYR B C 1
ATOM 1836 O O . TYR B 1 85 ? -9.141 -2.26 -3.461 1 91.5 85 TYR B O 1
ATOM 1844 N N . TYR B 1 86 ? -7.078 -2.826 -3.627 1 89.19 86 TYR B N 1
ATOM 1845 C CA . TYR B 1 86 ? -7.504 -3.949 -4.457 1 89.19 86 TYR B CA 1
ATOM 1846 C C . TYR B 1 86 ? -7.434 -5.258 -3.68 1 89.19 86 TYR B C 1
ATOM 1848 O O . TYR B 1 86 ? -6.676 -5.375 -2.715 1 89.19 86 TYR B O 1
ATOM 1856 N N . THR B 1 87 ? -8.289 -6.105 -3.998 1 88.94 87 THR B N 1
ATOM 1857 C CA . THR B 1 87 ? -8.312 -7.484 -3.521 1 88.94 87 THR B CA 1
ATOM 1858 C C . THR B 1 87 ? -8.211 -8.461 -4.688 1 88.94 87 THR B C 1
ATOM 1860 O O . THR B 1 87 ? -8.586 -8.133 -5.816 1 88.94 87 THR B O 1
ATOM 1863 N N . ASN B 1 88 ? -7.562 -9.547 -4.391 1 86.62 88 ASN B N 1
ATOM 1864 C CA . ASN B 1 88 ? -7.434 -10.617 -5.363 1 86.62 88 ASN B CA 1
ATOM 1865 C C . ASN B 1 88 ? -8.156 -11.883 -4.898 1 86.62 88 ASN B C 1
ATOM 1867 O O . ASN B 1 88 ? -7.754 -12.5 -3.912 1 86.62 88 ASN B O 1
ATOM 1871 N N . GLN B 1 89 ? -9.164 -12.227 -5.617 1 85.69 89 GLN B N 1
ATOM 1872 C CA . GLN B 1 89 ? -9.844 -13.492 -5.348 1 85.69 89 GLN B CA 1
ATOM 1873 C C . GLN B 1 89 ? -9.211 -14.625 -6.148 1 85.69 89 GLN B C 1
ATOM 1875 O O . GLN B 1 89 ? -9.047 -14.523 -7.367 1 85.69 89 GLN B O 1
ATOM 1880 N N . CYS B 1 90 ? -8.867 -15.664 -5.395 1 86.25 90 CYS B N 1
ATOM 1881 C CA . CYS B 1 90 ? -8.156 -16.781 -6 1 86.25 90 CYS B CA 1
ATOM 1882 C C . CYS B 1 90 ? -9.008 -18.047 -5.984 1 86.25 90 CYS B C 1
ATOM 1884 O O . CYS B 1 90 ? -9.398 -18.516 -4.914 1 86.25 90 CYS B O 1
ATOM 1886 N N . LYS B 1 91 ? -9.266 -18.531 -7.117 1 86.81 91 LYS B N 1
ATOM 1887 C CA . LYS B 1 91 ? -10.102 -19.734 -7.207 1 86.81 91 LYS B CA 1
ATOM 1888 C C . LYS B 1 91 ? -9.359 -20.875 -7.879 1 86.81 91 LYS B C 1
ATOM 1890 O O . LYS B 1 91 ? -8.648 -20.672 -8.867 1 86.81 91 LYS B O 1
ATOM 1895 N N . GLN B 1 92 ? -9.664 -21.984 -7.297 1 86.94 92 GLN B N 1
ATOM 1896 C CA . GLN B 1 92 ? -9.07 -23.203 -7.84 1 86.94 92 GLN B CA 1
ATOM 1897 C C . GLN B 1 92 ? -9.773 -23.625 -9.133 1 86.94 92 GLN B C 1
ATOM 1899 O O . GLN B 1 92 ? -11 -23.594 -9.211 1 86.94 92 GLN B O 1
ATOM 1904 N N . ILE B 1 93 ? -8.891 -23.891 -10.078 1 83.44 93 ILE B N 1
ATOM 1905 C CA . ILE B 1 93 ? -9.453 -24.422 -11.312 1 83.44 93 ILE B CA 1
ATOM 1906 C C . ILE B 1 93 ? -9.844 -25.891 -11.109 1 83.44 93 ILE B C 1
ATOM 1908 O O . ILE B 1 93 ? -9.055 -26.672 -10.578 1 83.44 93 ILE B O 1
ATOM 1912 N N . THR B 1 94 ? -10.977 -26.219 -11.562 1 86.25 94 THR B N 1
ATOM 1913 C CA . THR B 1 94 ? -11.484 -27.578 -11.406 1 86.25 94 THR B CA 1
ATOM 1914 C C . THR B 1 94 ? -10.555 -28.594 -12.078 1 86.25 94 THR B C 1
ATOM 1916 O O . THR B 1 94 ? -10.141 -28.391 -13.219 1 86.25 94 THR B O 1
ATOM 1919 N N . GLY B 1 95 ? -10.172 -29.656 -11.273 1 84.12 95 GLY B N 1
ATOM 1920 C CA . GLY B 1 95 ? -9.375 -30.734 -11.844 1 84.12 95 GLY B CA 1
ATOM 1921 C C . GLY B 1 95 ? -7.887 -30.547 -11.609 1 84.12 95 GLY B C 1
ATOM 1922 O O . GLY B 1 95 ? -7.098 -31.469 -11.867 1 84.12 95 GLY B O 1
ATOM 1923 N N . CYS B 1 96 ? -7.535 -29.391 -11.203 1 79.25 96 CYS B N 1
ATOM 1924 C CA . CYS B 1 96 ? -6.113 -29.172 -10.953 1 79.25 96 CYS B CA 1
ATOM 1925 C C . CYS B 1 96 ? -5.754 -29.484 -9.508 1 79.25 96 CYS B C 1
ATOM 1927 O O . CYS B 1 96 ? -6.266 -28.859 -8.578 1 79.25 96 CYS B O 1
ATOM 1929 N N . GLU B 1 97 ? -4.906 -30.516 -9.391 1 79.12 97 GLU B N 1
ATOM 1930 C CA . GLU B 1 97 ? -4.59 -30.969 -8.047 1 79.12 97 GLU B CA 1
ATOM 1931 C C . GLU B 1 97 ? -3.102 -30.812 -7.746 1 79.12 97 GLU B C 1
ATOM 1933 O O . GLU B 1 97 ? -2.607 -31.328 -6.738 1 79.12 97 GLU B O 1
ATOM 1938 N N . MET B 1 98 ? -2.482 -30.094 -8.523 1 75.75 98 MET B N 1
ATOM 1939 C CA . MET B 1 98 ? -1.037 -30 -8.344 1 75.75 98 MET B CA 1
ATOM 1940 C C . MET B 1 98 ? -0.697 -28.969 -7.262 1 75.75 98 MET B C 1
ATOM 1942 O O . MET B 1 98 ? 0.4 -29 -6.703 1 75.75 98 MET B O 1
ATOM 1946 N N . CYS B 1 99 ? -1.681 -28.172 -7.031 1 79.44 99 CYS B N 1
ATOM 1947 C CA . CYS B 1 99 ? -1.474 -27.141 -6.023 1 79.44 99 CYS B CA 1
ATOM 1948 C C . CYS B 1 99 ? -2.799 -26.703 -5.402 1 79.44 99 CYS B C 1
ATOM 1950 O O . CYS B 1 99 ? -3.865 -27.094 -5.879 1 79.44 99 CYS B O 1
ATOM 1952 N N . THR B 1 100 ? -2.629 -26.141 -4.281 1 83.69 100 THR B N 1
ATOM 1953 C CA . THR B 1 100 ? -3.773 -25.469 -3.662 1 83.69 100 THR B CA 1
ATOM 1954 C C . THR B 1 100 ? -3.662 -23.953 -3.803 1 83.69 100 THR B C 1
ATOM 1956 O O . THR B 1 100 ? -2.639 -23.375 -3.449 1 83.69 100 THR B O 1
ATOM 1959 N N . CYS B 1 101 ? -4.73 -23.422 -4.418 1 84.5 101 CYS B N 1
ATOM 1960 C CA . CYS B 1 101 ? -4.727 -21.969 -4.621 1 84.5 101 CYS B CA 1
ATOM 1961 C C . CYS B 1 101 ? -5.082 -21.234 -3.334 1 84.5 101 CYS B C 1
ATOM 1963 O O . CYS B 1 101 ? -6.062 -21.578 -2.67 1 84.5 101 CYS B O 1
ATOM 1965 N N . GLU B 1 102 ? -4.207 -20.281 -3.041 1 82.75 102 GLU B N 1
ATOM 1966 C CA . GLU B 1 102 ? -4.402 -19.453 -1.851 1 82.75 102 GLU B CA 1
ATOM 1967 C C . GLU B 1 102 ? -4.188 -17.984 -2.158 1 82.75 102 GLU B C 1
ATOM 1969 O O . GLU B 1 102 ? -3.693 -17.625 -3.232 1 82.75 102 GLU B O 1
ATOM 1974 N N . THR B 1 103 ? -4.742 -17.219 -1.236 1 83.88 103 THR B N 1
ATOM 1975 C CA . THR B 1 103 ? -4.5 -15.789 -1.348 1 83.88 103 THR B CA 1
ATOM 1976 C C . THR B 1 103 ? -3.545 -15.32 -0.256 1 83.88 103 THR B C 1
ATOM 1978 O O . THR B 1 103 ? -3.715 -15.656 0.917 1 83.88 103 THR B O 1
ATOM 1981 N N . GLU B 1 104 ? -2.547 -14.633 -0.722 1 81.81 104 GLU B N 1
ATOM 1982 C CA . GLU B 1 104 ? -1.647 -14.016 0.25 1 81.81 104 GLU B CA 1
ATOM 1983 C C . GLU B 1 104 ? -2.164 -12.656 0.694 1 81.81 104 GLU B C 1
ATOM 1985 O O . GLU B 1 104 ? -2.625 -11.859 -0.129 1 81.81 104 GLU B O 1
ATOM 1990 N N . LYS B 1 105 ? -1.957 -12.453 2.025 1 82.94 105 LYS B N 1
ATOM 1991 C CA . LYS B 1 105 ? -2.404 -11.18 2.592 1 82.94 105 LYS B CA 1
ATOM 1992 C C . LYS B 1 105 ? -1.255 -10.18 2.68 1 82.94 105 LYS B C 1
ATOM 1994 O O . LYS B 1 105 ? -0.122 -10.555 2.988 1 82.94 105 LYS B O 1
ATOM 1999 N N . HIS B 1 106 ? -1.68 -8.984 2.344 1 84.38 106 HIS B N 1
ATOM 2000 C CA . HIS B 1 106 ? -0.751 -7.867 2.49 1 84.38 106 HIS B CA 1
ATOM 2001 C C . HIS B 1 106 ? -1.333 -6.785 3.393 1 84.38 106 HIS B C 1
ATOM 2003 O O . HIS B 1 106 ? -2.551 -6.605 3.447 1 84.38 106 HIS B O 1
ATOM 2009 N N . LEU B 1 107 ? -0.329 -6.18 4.109 1 87.75 107 LEU B N 1
ATOM 2010 C CA . LEU B 1 107 ? -0.769 -5.074 4.953 1 87.75 107 LEU B CA 1
ATOM 2011 C C . LEU B 1 107 ? -0.849 -3.777 4.152 1 87.75 107 LEU B C 1
ATOM 2013 O O . LEU B 1 107 ? 0.104 -3.41 3.461 1 87.75 107 LEU B O 1
ATOM 2017 N N . ILE B 1 108 ? -1.984 -3.135 4.277 1 91.19 108 ILE B N 1
ATOM 2018 C CA . ILE B 1 108 ? -2.15 -1.827 3.652 1 91.19 108 ILE B CA 1
ATOM 2019 C C . ILE B 1 108 ? -2.477 -0.785 4.719 1 91.19 108 ILE B C 1
ATOM 2021 O O . ILE B 1 108 ? -2.832 -1.133 5.848 1 91.19 108 ILE B O 1
ATOM 2025 N N . SER B 1 109 ? -2.24 0.435 4.363 1 93.06 109 SER B N 1
ATOM 2026 C CA . SER B 1 109 ? -2.564 1.544 5.254 1 93.06 109 SER B CA 1
ATOM 2027 C C . SER B 1 109 ? -3.779 2.318 4.754 1 93.06 109 SER B C 1
ATOM 2029 O O . SER B 1 109 ? -3.902 2.588 3.559 1 93.06 109 SER B O 1
ATOM 2031 N N . MET B 1 110 ? -4.637 2.619 5.68 1 96.94 110 MET B N 1
ATOM 2032 C CA . MET B 1 110 ? -5.805 3.439 5.371 1 96.94 110 MET B CA 1
ATOM 2033 C C . MET B 1 110 ? -6.07 4.445 6.484 1 96.94 110 MET B C 1
ATOM 2035 O O . MET B 1 110 ? -5.715 4.211 7.641 1 96.94 110 MET B O 1
ATOM 2039 N N . VAL B 1 111 ? -6.707 5.562 6.078 1 97.5 111 VAL B N 1
ATOM 2040 C CA . VAL B 1 111 ? -7.086 6.586 7.043 1 97.5 111 VAL B CA 1
ATOM 2041 C C . VAL B 1 111 ? -8.414 6.211 7.703 1 97.5 111 VAL B C 1
ATOM 2043 O O . VAL B 1 111 ? -9.406 5.961 7.016 1 97.5 111 VAL B O 1
ATOM 2046 N N . CYS B 1 112 ? -8.367 6.211 8.945 1 97.62 112 CYS B N 1
ATOM 2047 C CA . CYS B 1 112 ? -9.539 5.883 9.742 1 97.62 112 CYS B CA 1
ATOM 2048 C C . CYS B 1 112 ? -10.109 7.129 10.414 1 97.62 112 CYS B C 1
ATOM 2050 O O . CYS B 1 112 ? -9.406 8.117 10.594 1 97.62 112 CYS B O 1
ATOM 2052 N N . GLU B 1 113 ? -11.406 7.043 10.766 1 95.5 113 GLU B N 1
ATOM 2053 C CA . GLU B 1 113 ? -12.039 8.102 11.547 1 95.5 113 GLU B CA 1
ATOM 2054 C C . GLU B 1 113 ? -12.695 7.535 12.805 1 95.5 113 GLU B C 1
ATOM 2056 O O . GLU B 1 113 ? -13.219 6.418 12.789 1 95.5 113 GLU B O 1
ATOM 2061 N N . ASN B 1 114 ? -12.484 8.234 13.828 1 92.69 114 ASN B N 1
ATOM 2062 C CA . ASN B 1 114 ? -13.125 7.93 15.102 1 92.69 114 ASN B CA 1
ATOM 2063 C C . ASN B 1 114 ? -13.844 9.148 15.672 1 92.69 114 ASN B C 1
ATOM 2065 O O . ASN B 1 114 ? -13.305 10.258 15.656 1 92.69 114 ASN B O 1
ATOM 2069 N N . ILE B 1 115 ? -15.094 8.953 16.094 1 87.62 115 ILE B N 1
ATOM 2070 C CA . ILE B 1 115 ? -15.859 10.055 16.672 1 87.62 115 ILE B CA 1
ATOM 2071 C C . ILE B 1 115 ? -15.844 9.945 18.188 1 87.62 115 ILE B C 1
ATOM 2073 O O . ILE B 1 115 ? -16.234 8.922 18.75 1 87.62 115 ILE B O 1
ATOM 2077 N N . SER B 1 116 ? -15.188 10.938 18.734 1 84.5 116 SER B N 1
ATOM 2078 C CA . SER B 1 116 ? -15.156 11 20.203 1 84.5 116 SER B CA 1
ATOM 2079 C C . SER B 1 116 ? -15.539 12.391 20.703 1 84.5 116 SER B C 1
ATOM 2081 O O . SER B 1 116 ? -14.961 13.391 20.266 1 84.5 116 SER B O 1
ATOM 2083 N N . GLU B 1 117 ? -16.5 12.469 21.641 1 88.25 117 GLU B N 1
ATOM 2084 C CA . GLU B 1 117 ? -16.953 13.703 22.281 1 88.25 117 GLU B CA 1
ATOM 2085 C C . GLU B 1 117 ? -17.344 14.742 21.234 1 88.25 117 GLU B C 1
ATOM 2087 O O . GLU B 1 117 ? -16.984 15.914 21.359 1 88.25 117 GLU B O 1
ATOM 2092 N N . GLY B 1 118 ? -17.828 14.344 20.141 1 83.62 118 GLY B N 1
ATOM 2093 C CA . GLY B 1 118 ? -18.359 15.234 19.109 1 83.62 118 GLY B CA 1
ATOM 2094 C C . GLY B 1 118 ? -17.297 15.68 18.109 1 83.62 118 GLY B C 1
ATOM 2095 O O . GLY B 1 118 ? -17.594 16.453 17.203 1 83.62 118 GLY B O 1
ATOM 2096 N N . GLU B 1 119 ? -16.078 15.281 18.312 1 87.69 119 GLU B N 1
ATOM 2097 C CA . GLU B 1 119 ? -15.008 15.617 17.375 1 87.69 119 GLU B CA 1
ATOM 2098 C C . GLU B 1 119 ? -14.547 14.391 16.594 1 87.69 119 GLU B C 1
ATOM 2100 O O . GLU B 1 119 ? -14.531 13.281 17.125 1 87.69 119 GLU B O 1
ATOM 2105 N N . VAL B 1 120 ? -14.289 14.656 15.406 1 89.88 120 VAL B N 1
ATOM 2106 C CA . VAL B 1 120 ? -13.781 13.578 14.562 1 89.88 120 VAL B CA 1
ATOM 2107 C C . VAL B 1 120 ? -12.258 13.539 14.641 1 89.88 120 VAL B C 1
ATOM 2109 O O . VAL B 1 120 ? -11.586 14.555 14.438 1 89.88 120 VAL B O 1
ATOM 2112 N N . HIS B 1 121 ? -11.781 12.344 15.008 1 92.5 121 HIS B N 1
ATOM 2113 C CA . HIS B 1 121 ? -10.344 12.102 15.039 1 92.5 121 HIS B CA 1
ATOM 2114 C C . HIS B 1 121 ? -9.922 11.148 13.922 1 92.5 121 HIS B C 1
ATOM 2116 O O . HIS B 1 121 ? -10.633 10.188 13.625 1 92.5 121 HIS B O 1
ATOM 2122 N N . TYR B 1 122 ? -8.797 11.547 13.297 1 94.62 122 TYR B N 1
ATOM 2123 C CA . TYR B 1 122 ? -8.289 10.727 12.195 1 94.62 122 TYR B CA 1
ATOM 2124 C C . TYR B 1 122 ? -6.957 10.094 12.562 1 94.62 122 TYR B C 1
ATOM 2126 O O . TYR B 1 122 ? -6.176 10.664 13.328 1 94.62 122 TYR B O 1
ATOM 2134 N N . PHE B 1 123 ? -6.73 8.922 12.031 1 95 123 PHE B N 1
ATOM 2135 C CA . PHE B 1 123 ? -5.461 8.234 12.195 1 95 123 PHE B CA 1
ATOM 2136 C C . PHE B 1 123 ? -5.254 7.211 11.078 1 95 123 PHE B C 1
ATOM 2138 O O . PHE B 1 123 ? -6.191 6.887 10.344 1 95 123 PHE B O 1
ATOM 2145 N N . VAL B 1 124 ? -4.059 6.754 10.891 1 95.94 124 VAL B N 1
ATOM 2146 C CA . VAL B 1 124 ? -3.752 5.746 9.883 1 95.94 124 VAL B CA 1
ATOM 2147 C C . VAL B 1 124 ? -3.691 4.367 10.539 1 95.94 124 VAL B C 1
ATOM 2149 O O . VAL B 1 124 ? -2.945 4.156 11.492 1 95.94 124 VAL B O 1
ATOM 2152 N N . GLY B 1 125 ? -4.539 3.486 9.969 1 94.62 125 GLY B N 1
ATOM 2153 C CA . GLY B 1 125 ? -4.539 2.104 10.422 1 94.62 125 GLY B CA 1
ATOM 2154 C C . GLY B 1 125 ? -3.889 1.153 9.43 1 94.62 125 GLY B C 1
ATOM 2155 O O . GLY B 1 125 ? -3.568 1.543 8.305 1 94.62 125 GLY B O 1
ATOM 2156 N N . ARG B 1 126 ? -3.619 -0.059 9.961 1 92.5 126 ARG B N 1
ATOM 2157 C CA . ARG B 1 126 ? -3.043 -1.124 9.141 1 92.5 126 ARG B CA 1
ATOM 2158 C C . ARG B 1 126 ? -4.004 -2.303 9.023 1 92.5 126 ARG B C 1
ATOM 2160 O O . ARG B 1 126 ? -4.535 -2.781 10.023 1 92.5 126 ARG B O 1
ATOM 2167 N N . PHE B 1 127 ? -4.086 -2.771 7.734 1 93.81 127 PHE B N 1
ATOM 2168 C CA . PHE B 1 127 ? -5.125 -3.756 7.461 1 93.81 127 PHE B CA 1
ATOM 2169 C C . PHE B 1 127 ? -4.59 -4.879 6.578 1 93.81 127 PHE B C 1
ATOM 2171 O O . PHE B 1 127 ? -3.982 -4.621 5.539 1 93.81 127 PHE B O 1
ATOM 2178 N N . PRO B 1 128 ? -4.762 -6.105 7.023 1 91.75 128 PRO B N 1
ATOM 2179 C CA . PRO B 1 128 ? -4.434 -7.211 6.125 1 91.75 128 PRO B CA 1
ATOM 2180 C C . PRO B 1 128 ? -5.465 -7.395 5.016 1 91.75 128 PRO B C 1
ATOM 2182 O O . PRO B 1 128 ? -6.668 -7.434 5.285 1 91.75 128 PRO B O 1
ATOM 2185 N N . VAL B 1 129 ? -4.988 -7.434 3.811 1 90.88 129 VAL B N 1
ATOM 2186 C CA . VAL B 1 129 ? -5.883 -7.609 2.672 1 90.88 129 VAL B CA 1
ATOM 2187 C C . VAL B 1 129 ? -5.32 -8.672 1.731 1 90.88 129 VAL B C 1
ATOM 2189 O O . VAL B 1 129 ? -4.102 -8.789 1.576 1 90.88 129 VAL B O 1
ATOM 2192 N N . GLU B 1 130 ? -6.25 -9.406 1.122 1 88.06 130 GLU B N 1
ATOM 2193 C CA . GLU B 1 130 ? -5.859 -10.438 0.166 1 88.06 130 GLU B CA 1
ATOM 2194 C C . GLU B 1 130 ? -5.465 -9.828 -1.175 1 88.06 130 GLU B C 1
ATOM 2196 O O . GLU B 1 130 ? -6.312 -9.289 -1.89 1 88.06 130 GLU B O 1
ATOM 2201 N N . GLN B 1 131 ? -4.145 -10.016 -1.52 1 86.44 131 GLN B N 1
ATOM 2202 C CA . GLN B 1 131 ? -3.746 -9.258 -2.699 1 86.44 131 GLN B CA 1
ATOM 2203 C C . GLN B 1 131 ? -2.947 -10.125 -3.668 1 86.44 131 GLN B C 1
ATOM 2205 O O . GLN B 1 131 ? -2.645 -9.703 -4.785 1 86.44 131 GLN B O 1
ATOM 2210 N N . CYS B 1 132 ? -2.572 -11.352 -3.377 1 83.81 132 CYS B N 1
ATOM 2211 C CA . CYS B 1 132 ? -1.828 -12.203 -4.297 1 83.81 132 CYS B CA 1
ATOM 2212 C C . CYS B 1 132 ? -2.434 -13.602 -4.359 1 83.81 132 CYS B C 1
ATOM 2214 O O . CYS B 1 132 ? -2.65 -14.234 -3.328 1 83.81 132 CYS B O 1
ATOM 2216 N N . CYS B 1 133 ? -2.66 -13.984 -5.531 1 83.44 133 CYS B N 1
ATOM 2217 C CA . CYS B 1 133 ? -3.104 -15.359 -5.754 1 83.44 133 CYS B CA 1
ATOM 2218 C C . CYS B 1 133 ? -1.919 -16.281 -6.012 1 83.44 133 CYS B C 1
ATOM 2220 O O . CYS B 1 133 ? -1.191 -16.094 -6.992 1 83.44 133 CYS B O 1
ATOM 2222 N N . VAL B 1 134 ? -1.83 -17.266 -5.113 1 79.94 134 VAL B N 1
ATOM 2223 C CA . VAL B 1 134 ? -0.651 -18.109 -5.207 1 79.94 134 VAL B CA 1
ATOM 2224 C C . VAL B 1 134 ? -1.078 -19.578 -5.281 1 79.94 134 VAL B C 1
ATOM 2226 O O . VAL B 1 134 ? -2.127 -19.953 -4.75 1 79.94 134 VAL B O 1
ATOM 2229 N N . CYS B 1 135 ? -0.267 -20.312 -5.969 1 81.06 135 CYS B N 1
ATOM 2230 C CA . CYS B 1 135 ? -0.444 -21.766 -6.043 1 81.06 135 CYS B CA 1
ATOM 2231 C C . CYS B 1 135 ? 0.539 -22.484 -5.129 1 81.06 135 CYS B C 1
ATOM 2233 O O . CYS B 1 135 ? 1.69 -22.719 -5.504 1 81.06 135 CYS B O 1
ATOM 2235 N N . VAL B 1 136 ? 0.036 -22.938 -4 1 78.94 136 VAL B N 1
ATOM 2236 C CA . VAL B 1 136 ? 0.883 -23.609 -3.018 1 78.94 136 VAL B CA 1
ATOM 2237 C C . VAL B 1 136 ? 0.988 -25.094 -3.354 1 78.94 136 VAL B C 1
ATOM 2239 O O . VAL B 1 136 ? -0.029 -25.781 -3.488 1 78.94 136 VAL B O 1
ATOM 2242 N N . PRO B 1 137 ? 2.246 -25.5 -3.521 1 75.88 137 PRO B N 1
ATOM 2243 C CA . PRO B 1 137 ? 2.408 -26.906 -3.855 1 75.88 137 PRO B CA 1
ATOM 2244 C C . PRO B 1 137 ? 1.911 -27.844 -2.75 1 75.88 137 PRO B C 1
ATOM 2246 O O . PRO B 1 137 ? 2.074 -27.531 -1.565 1 75.88 137 PRO B O 1
ATOM 2249 N N . ASN B 1 138 ? 1.253 -28.859 -3.137 1 73.69 138 ASN B N 1
ATOM 2250 C CA . ASN B 1 138 ? 0.844 -29.906 -2.205 1 73.69 138 ASN B CA 1
ATOM 2251 C C . ASN B 1 138 ? 2.037 -30.719 -1.719 1 73.69 138 ASN B C 1
ATOM 2253 O O . ASN B 1 138 ? 3.018 -30.891 -2.447 1 73.69 138 ASN B O 1
ATOM 2257 N N . ASN B 1 139 ? 2.6 -30.594 -0.305 1 58.47 139 ASN B N 1
ATOM 2258 C CA . ASN B 1 139 ? 3.645 -31.484 0.211 1 58.47 139 ASN B CA 1
ATOM 2259 C C . ASN B 1 139 ? 3.6 -32.844 -0.451 1 58.47 139 ASN B C 1
ATOM 2261 O O . ASN B 1 139 ? 2.762 -33.688 -0.105 1 58.47 139 ASN B O 1
ATOM 2265 N N . THR B 1 140 ? 3.502 -33.25 -1.463 1 44.78 140 THR B N 1
ATOM 2266 C CA . THR B 1 140 ? 3.84 -34.625 -1.711 1 44.78 140 THR B CA 1
ATOM 2267 C C . THR B 1 140 ? 5.258 -34.938 -1.234 1 44.78 140 THR B C 1
ATOM 2269 O O . THR B 1 140 ? 6.227 -34.688 -1.948 1 44.78 140 THR B O 1
ATOM 2272 N N . SER B 1 141 ? 5.934 -34.562 -0.144 1 35.41 141 SER B N 1
ATOM 2273 C CA . SER B 1 141 ? 7.008 -35.438 0.316 1 35.41 141 SER B CA 1
ATOM 2274 C C . SER B 1 141 ? 6.617 -36.906 0.174 1 35.41 141 SER B C 1
ATOM 2276 O O . SER B 1 141 ? 7.477 -37.75 -0.028 1 35.41 141 SER B O 1
ATOM 2278 N N . ASN B 1 142 ? 5.559 -37.438 0.999 1 31.02 142 ASN B N 1
ATOM 2279 C CA . ASN B 1 142 ? 5.781 -38.688 1.706 1 31.02 142 ASN B CA 1
ATOM 2280 C C . ASN B 1 142 ? 6.059 -39.844 0.738 1 31.02 142 ASN B C 1
ATOM 2282 O O . ASN B 1 142 ? 6.395 -40.969 1.16 1 31.02 142 ASN B O 1
ATOM 2286 N N . THR B 1 143 ? 5.391 -40.344 -0.383 1 26.8 143 THR B N 1
ATOM 2287 C CA . THR B 1 143 ? 5.984 -41.656 -0.651 1 26.8 143 THR B CA 1
ATOM 2288 C C . THR B 1 143 ? 7.344 -41.5 -1.324 1 26.8 143 THR B C 1
ATOM 2290 O O . THR B 1 143 ? 7.523 -40.625 -2.182 1 26.8 143 THR B O 1
#

Foldseek 3Di:
DDPPPPDPPPPPPPCPDPCNVDPPVPNPFKAFPVRVVVVCVVVPPDQPADPFKTKDKDKDFDQWAQFPVRDIFGADDDDGITGIDMAIDIDTHPPDDQFDKDFAWDKDKGKTWDDDPNDIDIDITIHIGGHDIDTHGDPPPDD/DDDPPPDPPPPPPPCPDPCNVDPPVPNPFKAFPVRVVVVCVVPPPDQPADPFKTKDKDKDFDQWAQFPVRDIFGFDDDDGITGIDMAIDIDTHPPDDQFDKDFAWDKDKGKTWDDDPNDIDIDITIHIGGHDIDTHGDPPPDD

Solvent-accessible surface area (backbone atoms only — not comparable to full-atom values): 16381 Å² total; per-residue (Å²): 136,83,83,77,75,77,73,77,76,78,76,78,74,64,76,81,37,66,65,38,40,36,58,57,51,37,52,78,55,45,36,32,74,68,56,44,54,52,49,57,65,69,42,61,72,59,65,63,32,28,69,45,22,45,35,46,75,45,78,46,68,62,61,59,47,55,31,79,86,68,47,79,38,39,37,53,69,50,96,68,38,31,39,74,48,63,36,26,46,44,37,65,39,89,90,50,76,67,36,47,47,38,55,42,53,38,72,43,78,46,53,27,45,43,81,54,97,90,38,81,44,75,49,68,43,47,28,70,37,37,56,27,44,34,36,33,48,58,82,73,73,73,134,136,84,82,77,76,77,75,76,76,78,77,76,75,66,74,79,37,67,64,37,40,35,58,56,52,36,54,76,56,46,37,31,74,66,55,43,54,53,49,57,64,69,41,60,72,60,67,60,32,28,69,44,21,44,35,45,76,44,77,44,66,62,62,58,46,55,30,80,85,67,45,80,39,41,37,53,67,49,96,69,38,31,38,74,49,64,35,28,46,42,36,65,37,88,90,49,76,69,37,45,47,37,57,41,52,39,72,43,77,47,54,27,45,44,79,53,97,90,38,81,42,75,48,69,43,47,28,68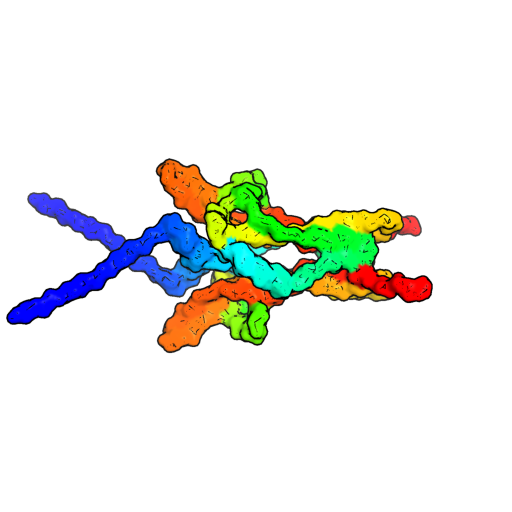,37,38,57,28,46,32,36,32,46,59,82,74,68,79,127

Secondary structure (DSSP, 8-state):
--------------TTSHHIIIIIISTTS-B-HHHHHHHHHHH------BTTEEEEEEEE--SEEE-TTS-EEEEP--SS-B--EEEEEEEEPTT--SEEEEEEEEEEEEEEEEEETTEEEEEEEEEEEEEEEEEEE------/--------------TTSHHIIIIIISTTS-B-HHHHHHHHHHH------BTTEEEEEEEE--SEEE-TTS-EEEEP--SS-B--EEEEEEEEPTT--SEEEEEEEEEEEEEEEEEETTEEEEEEEEEEEEEEEEEEE------

Organism: NCBI:txid2607531

Nearest PDB structures (foldseek):
  1aoc-assembly1_B  TM=7.799E-01  e=1.588E-03  Tachypleus tridentatus
  4zbn-assembly1_B  TM=5.796E-01  e=6.717E-02  Homo sapiens
  1jpy-assembly2_X  TM=5.932E-01  e=1.329E+00  Homo sapiens
  5nan-assembly2_E  TM=6.250E-01  e=4.385E+00  Homo sapiens
  6hgo-assembly1_A  TM=5.392E-01  e=3.343E+00  Homo sapiens

InterPro domains:
  IPR029034 Cystine-knot cytokine [SSF57501] (37-138)

Radius of gyration: 23.66 Å; Cα contacts (8 Å, |Δi|>4): 579; chains: 2; bounding box: 37×102×74 Å

Sequence (286 aa):
MGIAQLRESRTFTDTSTPEYIGRIKFPGYFRTEEEQKEWVNISKKHDVGSVCCKSNVSWTTPIQMEDITGSMRDIAQYQNLKQFYYTNQCKQITGCEMCTCETEKHLISMVCENISEGEVHYFVGRFPVEQCCVCVPNNTSNTMGIAQLRESRTFTDTSTPEYIGRIKFPGYFRTEEEQKEWVNISKKHDVGSVCCKSNVSWTTPIQMEDITGSMRDIAQYQNLKQFYYTNQCKQITGCEMCTCETEKHLISMVCENISEGEVHYFVGRFPVEQCCVCVPNNTSNT